Protein AF-A0A232F3X9-F1 (afdb_monome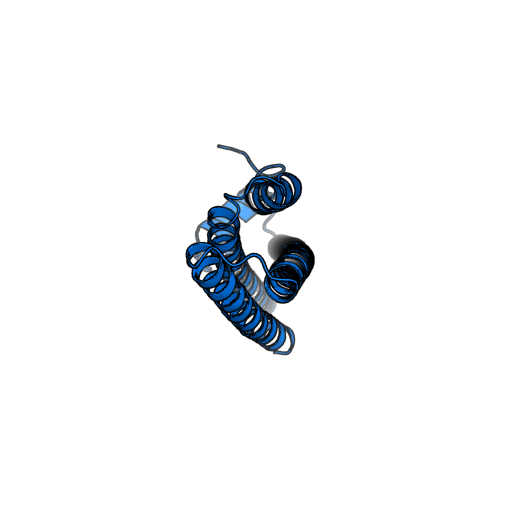r)

Nearest PD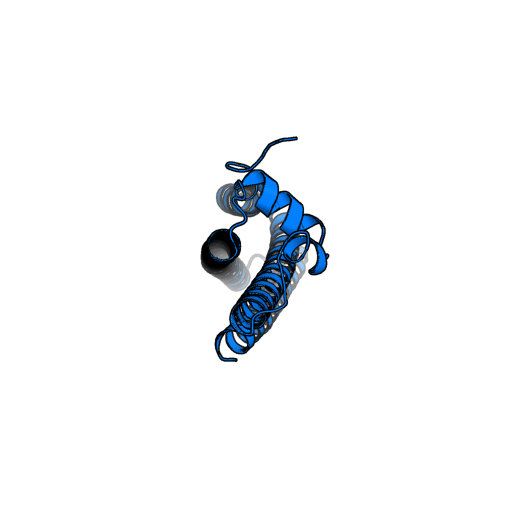B structures (foldseek):
  4jeu-assembly1_B  TM=9.184E-01  e=2.490E-12  Rattus norvegicus
  3g67-assembly1_B  TM=2.790E-01  e=3.830E+00  Thermotoga maritima
  5nnv-assembly1_A  TM=2.952E-01  e=5.510E+00  Bacillus subtilis subsp. subtilis str. 168
  3ja6-assembly1_I  TM=2.466E-01  e=5.804E+00  Escherichia coli
  6grj-assembly1_B  TM=2.644E-01  e=9.759E+00  Aeromonas hydrophila

Sequence (177 aa):
MELEDLMADIKRTANKVRAKLKLIEQNIEAEEQTGKSSADLRIRKTQHSTLSRKFVEVMTEYNRTQTDYRERCKGRIQRQLEITGRTTTNEELEEMLEQGNPAVFTQGIIMETQQAKQTLADIEARHADIIKLENSIRELHDMFMDMAMLVESQVNYHFILLIFILIFDIDDDSCTF

Secondary structure (DSSP, 8-state):
-HHHHHHHHHHHHHHHHHHHHHHHHHHHHHHHHTT---HHHHHHHHHHHHHHHHHHHHHHHHHHHHHHHHHHHHHHHHHHHHHTT----HHHHHHHHHT--THHHHTT--TTSHHHHHHHHHHHHHHHHHHHHHHHHHHHHHHHHHHHTT--SSS-HHHHHHHHHHHHTTSSS----

pLDDT: mean 78.58, std 14.84, range [31.72, 94.5]

Radius of gyration: 21.97 Å; Cα contacts (8 Å, |Δi|>4): 79; chains: 1; bounding box: 56×23×61 Å

Mean predicted aligned error: 9.49 Å

InterPro domains:
  IPR000727 Target SNARE coiled-coil homology domain [PS50192] (120-154)
  IPR006011 Syntaxin, N-terminal domain [PF00804] (3-109)
  IPR006011 Syntaxin, N-terminal domain [SM00503] (1-74)
  IPR006011 Syntaxin, N-terminal domain [cd00179] (2-109)
  IPR010989 SNARE [SSF47661] (2-154)
  IPR045242 Syntaxin [PTHR19957] (2-155)

Organism: NCBI:txid543379

Structure (mmCIF, N/CA/C/O backbone):
data_AF-A0A232F3X9-F1
#
_entry.id   AF-A0A232F3X9-F1
#
loop_
_atom_site.group_PDB
_atom_site.id
_atom_site.type_symbol
_atom_site.label_atom_id
_atom_site.label_alt_id
_atom_site.label_comp_id
_atom_site.label_asym_id
_atom_site.label_entity_id
_atom_site.label_seq_id
_atom_site.pdbx_PDB_ins_code
_atom_site.Cartn_x
_atom_site.Cartn_y
_atom_site.Cartn_z
_atom_site.occupancy
_atom_site.B_iso_or_equiv
_atom_site.auth_seq_id
_atom_site.auth_comp_id
_atom_site.auth_asym_id
_atom_site.auth_atom_id
_atom_site.pdbx_PDB_model_num
ATOM 1 N N . MET A 1 1 ? -16.117 -2.254 0.398 1.00 52.00 1 MET A N 1
ATOM 2 C CA . MET A 1 1 ? -16.016 -2.952 -0.898 1.00 52.00 1 MET A CA 1
ATOM 3 C C . MET A 1 1 ? -15.227 -2.097 -1.884 1.00 52.00 1 MET A C 1
ATOM 5 O O . MET A 1 1 ? -14.116 -2.484 -2.184 1.00 52.00 1 MET A O 1
ATOM 9 N N . GLU A 1 2 ? -15.656 -0.871 -2.214 1.00 72.56 2 GLU A N 1
ATOM 10 C CA . GLU A 1 2 ? -14.921 0.004 -3.160 1.00 72.56 2 GLU A CA 1
ATOM 11 C C . GLU A 1 2 ? -13.458 0.334 -2.780 1.00 72.56 2 GLU A C 1
ATOM 13 O O . GLU A 1 2 ? -12.604 0.405 -3.658 1.00 72.56 2 GLU A O 1
ATOM 18 N N . LEU A 1 3 ? -13.137 0.509 -1.488 1.00 73.75 3 LEU A N 1
ATOM 19 C CA . LEU A 1 3 ? -11.769 0.847 -1.057 1.00 73.75 3 LEU A CA 1
ATOM 20 C C . LEU A 1 3 ? -10.781 -0.320 -1.220 1.00 73.75 3 LEU A C 1
ATOM 22 O O . LEU A 1 3 ? -9.652 -0.109 -1.651 1.00 73.75 3 LEU A O 1
ATOM 26 N N . GLU A 1 4 ? -11.201 -1.543 -0.890 1.00 72.81 4 GLU A N 1
ATOM 27 C CA . GLU A 1 4 ? -10.343 -2.732 -0.999 1.00 72.81 4 GLU A CA 1
ATOM 28 C C . GLU A 1 4 ? -10.040 -3.062 -2.460 1.00 72.81 4 GLU A C 1
ATOM 30 O O . GLU A 1 4 ? -8.894 -3.358 -2.804 1.00 72.81 4 GLU A O 1
ATOM 35 N N . ASP A 1 5 ? -11.048 -2.931 -3.324 1.00 83.62 5 ASP A N 1
ATOM 36 C CA . ASP A 1 5 ? -10.896 -3.117 -4.764 1.00 83.62 5 ASP A CA 1
ATOM 37 C C . ASP A 1 5 ? -9.920 -2.080 -5.343 1.00 83.62 5 ASP A C 1
ATOM 39 O O . ASP A 1 5 ? -9.001 -2.433 -6.085 1.00 83.62 5 ASP A O 1
ATOM 43 N N . LEU A 1 6 ? -10.037 -0.815 -4.920 1.00 85.00 6 LEU A N 1
ATOM 44 C CA . LEU A 1 6 ? -9.127 0.247 -5.346 1.00 85.00 6 LEU A CA 1
ATOM 45 C C . LEU A 1 6 ? -7.684 0.003 -4.874 1.00 85.00 6 LEU A C 1
ATOM 47 O O . LEU A 1 6 ? -6.749 0.167 -5.657 1.00 85.00 6 LEU A O 1
ATOM 51 N N . MET A 1 7 ? -7.481 -0.429 -3.624 1.00 84.88 7 MET A N 1
ATOM 52 C CA . MET A 1 7 ? -6.150 -0.792 -3.112 1.00 84.88 7 MET A CA 1
ATOM 53 C C . MET A 1 7 ? -5.536 -1.944 -3.918 1.00 84.88 7 MET A C 1
ATOM 55 O O . MET A 1 7 ? -4.363 -1.888 -4.300 1.00 84.88 7 MET A O 1
ATOM 59 N N . ALA A 1 8 ? -6.331 -2.971 -4.230 1.00 86.44 8 ALA A N 1
ATOM 60 C CA . ALA A 1 8 ? -5.888 -4.105 -5.032 1.00 86.44 8 ALA A CA 1
ATOM 61 C C . ALA A 1 8 ? -5.521 -3.693 -6.470 1.00 86.44 8 ALA A C 1
ATOM 63 O O . ALA A 1 8 ? -4.526 -4.178 -7.024 1.00 86.44 8 ALA A O 1
ATOM 64 N N . ASP A 1 9 ? -6.283 -2.783 -7.074 1.00 90.81 9 ASP A N 1
ATOM 65 C CA . ASP A 1 9 ? -6.025 -2.279 -8.422 1.00 90.81 9 ASP A CA 1
ATOM 66 C C . ASP A 1 9 ? -4.797 -1.367 -8.490 1.00 90.81 9 ASP A C 1
ATOM 68 O O . ASP A 1 9 ? -3.986 -1.507 -9.419 1.00 90.81 9 ASP A O 1
ATOM 72 N N . ILE A 1 10 ? -4.596 -0.503 -7.488 1.00 90.62 10 ILE A N 1
ATOM 73 C CA . ILE A 1 10 ? -3.374 0.300 -7.343 1.00 90.62 10 ILE A CA 1
ATOM 74 C C . ILE A 1 10 ? -2.168 -0.631 -7.229 1.00 90.62 10 ILE A C 1
ATOM 76 O O . ILE A 1 10 ? -1.237 -0.521 -8.027 1.00 90.62 10 ILE A O 1
ATOM 80 N N . LYS A 1 11 ? -2.216 -1.628 -6.335 1.00 88.62 11 LYS A N 1
ATOM 81 C CA . LYS A 1 11 ? -1.152 -2.632 -6.175 1.00 88.62 11 LYS A CA 1
ATOM 82 C C . LYS A 1 11 ? -0.850 -3.369 -7.478 1.00 88.62 11 LYS A C 1
ATOM 84 O O . LYS A 1 11 ? 0.312 -3.535 -7.861 1.00 88.62 11 LYS A O 1
ATOM 89 N N . ARG A 1 12 ? -1.881 -3.833 -8.186 1.00 92.06 12 ARG A N 1
ATOM 90 C CA . ARG A 1 12 ? -1.722 -4.554 -9.458 1.00 92.06 12 ARG A CA 1
ATOM 91 C C . ARG A 1 12 ? -1.066 -3.669 -10.515 1.00 92.06 12 ARG A C 1
ATOM 93 O O . ARG A 1 12 ? -0.196 -4.130 -11.255 1.00 92.06 12 ARG A O 1
ATOM 100 N N . THR A 1 13 ? -1.486 -2.413 -10.597 1.00 94.19 13 THR A N 1
ATOM 101 C CA . THR A 1 13 ? -0.972 -1.453 -11.577 1.00 94.19 13 THR A CA 1
ATOM 102 C C . THR A 1 13 ? 0.459 -1.044 -11.248 1.00 94.19 13 THR A C 1
ATOM 104 O O . THR A 1 13 ? 1.309 -1.092 -12.136 1.00 94.19 13 THR A O 1
ATOM 107 N N . ALA A 1 14 ? 0.762 -0.764 -9.980 1.00 91.69 14 ALA A N 1
ATOM 108 C CA . ALA A 1 14 ? 2.105 -0.442 -9.510 1.00 91.69 14 ALA A CA 1
ATOM 109 C C . ALA A 1 14 ? 3.102 -1.564 -9.829 1.00 91.69 14 ALA A C 1
ATOM 111 O O . ALA A 1 14 ? 4.153 -1.315 -10.413 1.00 91.69 14 ALA A O 1
ATOM 112 N N . ASN A 1 15 ? 2.727 -2.823 -9.580 1.00 91.38 15 ASN A N 1
ATOM 113 C CA . ASN A 1 15 ? 3.565 -3.973 -9.927 1.00 91.38 15 ASN A CA 1
ATOM 114 C C . ASN A 1 15 ? 3.823 -4.104 -11.436 1.00 91.38 15 ASN A C 1
ATOM 116 O O . ASN A 1 15 ? 4.939 -4.427 -11.846 1.00 91.38 15 ASN A O 1
ATOM 120 N N . LYS A 1 16 ? 2.821 -3.819 -12.278 1.00 94.50 16 LYS A N 1
ATOM 121 C CA . LYS A 1 16 ? 2.999 -3.795 -13.740 1.00 94.50 16 LYS A CA 1
ATOM 122 C C . LYS A 1 16 ? 3.944 -2.679 -14.178 1.00 94.50 16 LYS A C 1
ATOM 124 O O . 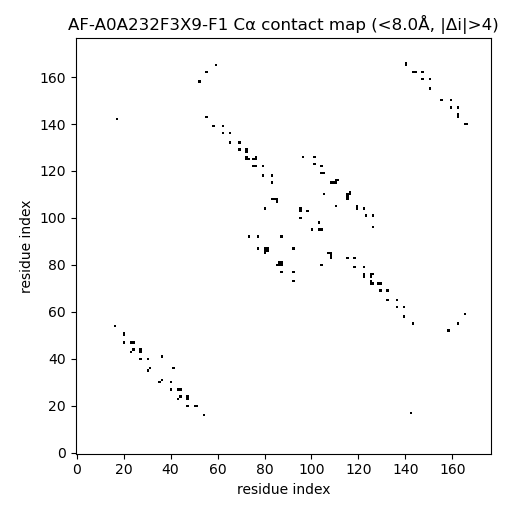LYS A 1 16 ? 4.760 -2.905 -15.069 1.00 94.50 16 LYS A O 1
ATOM 129 N N . VAL A 1 17 ? 3.828 -1.488 -13.586 1.00 93.38 17 VAL A N 1
ATOM 130 C CA . VAL A 1 17 ? 4.716 -0.355 -13.883 1.00 93.38 17 VAL A CA 1
ATOM 131 C C . VAL A 1 17 ? 6.145 -0.686 -13.458 1.00 93.38 17 VAL A C 1
ATOM 133 O O . VAL A 1 17 ? 7.040 -0.597 -14.295 1.00 93.38 17 VAL A O 1
ATOM 136 N N . ARG A 1 18 ? 6.346 -1.190 -12.232 1.00 90.12 18 ARG A N 1
ATOM 137 C CA . ARG A 1 18 ? 7.647 -1.668 -11.736 1.00 90.12 18 ARG A CA 1
ATOM 138 C C . ARG A 1 18 ? 8.289 -2.679 -12.685 1.00 90.12 18 ARG A C 1
ATOM 140 O O . ARG A 1 18 ? 9.437 -2.505 -13.076 1.00 90.12 18 ARG A O 1
ATOM 147 N N . ALA A 1 19 ? 7.550 -3.711 -13.098 1.00 92.25 19 ALA A N 1
ATOM 148 C CA . ALA A 1 19 ? 8.071 -4.735 -14.005 1.00 92.25 19 ALA A CA 1
ATOM 149 C C . ALA A 1 19 ? 8.502 -4.153 -15.364 1.00 92.25 19 ALA A C 1
ATOM 151 O O . ALA A 1 19 ? 9.531 -4.544 -15.910 1.00 92.25 19 ALA A O 1
ATOM 152 N N . LYS A 1 20 ? 7.738 -3.195 -15.905 1.00 93.81 20 LYS A N 1
ATOM 153 C CA . LYS A 1 20 ? 8.087 -2.517 -17.162 1.00 93.81 20 LYS A CA 1
ATOM 154 C C . LYS A 1 20 ? 9.306 -1.607 -17.021 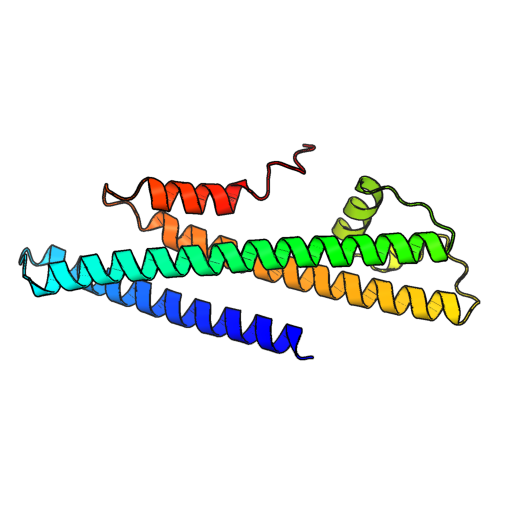1.00 93.81 20 LYS A C 1
ATOM 156 O O . LYS A 1 20 ? 10.114 -1.578 -17.941 1.00 93.81 20 LYS A O 1
ATOM 161 N N . LEU A 1 21 ? 9.441 -0.887 -15.905 1.00 91.06 21 LEU A N 1
ATOM 162 C CA . LEU A 1 21 ? 10.616 -0.054 -15.632 1.00 91.06 21 LEU A CA 1
ATOM 163 C C . LEU A 1 21 ? 11.884 -0.913 -15.558 1.00 91.06 21 LEU A C 1
ATOM 165 O O . LEU A 1 21 ? 12.811 -0.652 -16.319 1.00 91.06 21 LEU A O 1
ATOM 169 N N . LYS A 1 22 ? 11.857 -2.012 -14.787 1.00 89.38 22 LYS A N 1
ATOM 170 C CA . LYS A 1 22 ? 12.970 -2.978 -14.718 1.00 89.38 22 LYS A CA 1
ATOM 171 C C . LYS A 1 22 ? 13.339 -3.556 -16.090 1.00 89.38 22 LYS A C 1
ATOM 173 O O . LYS A 1 22 ? 14.510 -3.716 -16.403 1.00 89.38 22 LYS A O 1
ATOM 178 N N . LEU A 1 23 ? 12.354 -3.849 -16.943 1.00 92.00 23 LEU A N 1
ATOM 179 C CA . LEU A 1 23 ? 12.631 -4.340 -18.297 1.00 92.00 23 LEU A CA 1
ATOM 180 C C . LEU A 1 23 ? 13.330 -3.283 -19.169 1.00 92.00 23 LEU A C 1
ATOM 182 O O . LEU A 1 23 ? 14.237 -3.609 -19.930 1.00 92.00 23 LEU A O 1
ATOM 186 N N . ILE A 1 24 ? 12.898 -2.019 -19.097 1.00 89.88 24 ILE A N 1
ATOM 187 C CA . ILE A 1 24 ? 13.534 -0.923 -19.845 1.00 89.88 24 ILE A CA 1
ATOM 188 C C . ILE A 1 24 ? 14.980 -0.742 -19.378 1.00 89.88 24 ILE A C 1
ATOM 190 O O . ILE A 1 24 ? 15.867 -0.579 -20.210 1.00 89.88 24 ILE A O 1
ATOM 194 N N . GLU A 1 25 ? 15.208 -0.807 -18.073 1.00 87.62 25 GLU A N 1
ATOM 195 C CA . GLU A 1 25 ? 16.528 -0.731 -17.457 1.00 87.62 25 GLU A CA 1
ATOM 196 C C . GLU A 1 25 ? 17.463 -1.852 -17.923 1.00 87.62 25 GLU A C 1
ATOM 198 O O . GLU A 1 25 ? 18.524 -1.558 -18.466 1.00 87.62 25 GLU A O 1
ATOM 203 N N . GLN A 1 26 ? 17.031 -3.114 -17.855 1.00 89.44 26 GLN A N 1
ATOM 204 C CA . GLN A 1 26 ? 17.815 -4.255 -18.351 1.00 89.44 26 GLN A CA 1
ATOM 205 C C . GLN A 1 26 ? 18.203 -4.102 -19.828 1.00 89.44 26 GLN A C 1
ATOM 207 O O . GLN A 1 26 ? 19.315 -4.444 -20.230 1.00 89.44 26 GLN A O 1
ATOM 212 N N . ASN A 1 27 ? 17.298 -3.563 -20.651 1.00 89.19 27 ASN A N 1
ATOM 213 C CA . ASN A 1 27 ? 17.589 -3.293 -22.058 1.00 89.19 27 ASN A CA 1
ATOM 214 C C . ASN A 1 27 ? 18.616 -2.161 -22.234 1.00 89.19 27 ASN A C 1
ATOM 216 O O . ASN A 1 27 ? 19.460 -2.246 -23.124 1.00 89.19 27 ASN A O 1
ATOM 220 N N . ILE A 1 28 ? 18.557 -1.113 -21.404 1.00 88.06 28 ILE A N 1
ATOM 221 C CA . ILE A 1 28 ? 19.550 -0.027 -21.395 1.00 88.06 28 ILE A CA 1
ATOM 222 C C . ILE A 1 28 ? 20.929 -0.587 -21.028 1.00 88.06 28 ILE A C 1
ATOM 224 O O . ILE A 1 28 ? 21.887 -0.343 -21.758 1.00 88.06 28 ILE A O 1
ATOM 228 N N . GLU A 1 29 ? 21.027 -1.366 -19.949 1.00 87.38 29 GLU A N 1
ATOM 229 C CA . GLU A 1 29 ? 22.286 -1.965 -19.486 1.00 87.38 29 GLU A CA 1
ATOM 230 C C . GLU A 1 29 ? 22.899 -2.898 -20.538 1.00 87.38 29 GLU A C 1
ATOM 232 O O . GLU A 1 29 ? 24.095 -2.818 -20.832 1.00 87.38 29 GLU A O 1
ATOM 237 N N . ALA A 1 30 ? 22.077 -3.753 -21.155 1.00 87.25 30 ALA A N 1
ATOM 238 C CA . ALA A 1 30 ? 22.522 -4.665 -22.203 1.00 87.25 30 ALA A CA 1
ATOM 239 C C . ALA A 1 30 ? 23.089 -3.911 -23.417 1.00 87.25 30 ALA A C 1
ATOM 241 O O . ALA A 1 30 ? 24.110 -4.309 -23.977 1.00 87.25 30 ALA A O 1
ATOM 242 N N . GLU A 1 31 ? 22.461 -2.805 -23.822 1.00 85.19 31 GLU A N 1
ATOM 243 C CA . GLU A 1 31 ? 22.950 -1.980 -24.928 1.00 85.19 31 GLU A CA 1
ATOM 244 C C . GLU A 1 31 ? 24.216 -1.196 -24.577 1.00 85.19 31 GLU A C 1
ATOM 246 O O . GLU A 1 31 ? 25.104 -1.071 -25.425 1.00 85.19 31 GLU A O 1
ATOM 251 N N . GLU A 1 32 ? 24.347 -0.708 -23.342 1.00 84.88 32 GLU A N 1
ATOM 252 C CA . GLU A 1 32 ? 25.555 -0.022 -22.873 1.00 84.88 32 GLU A CA 1
ATOM 253 C C . GLU A 1 32 ? 26.785 -0.930 -22.917 1.00 84.88 32 GLU A C 1
ATOM 255 O O . GLU A 1 32 ? 27.854 -0.496 -23.356 1.00 84.88 32 GLU A O 1
ATOM 260 N N . GLN A 1 33 ? 26.622 -2.213 -22.583 1.00 81.88 33 GLN A N 1
ATOM 261 C CA . GLN A 1 33 ? 27.687 -3.215 -22.687 1.00 81.88 33 GLN A CA 1
ATOM 262 C C . GLN A 1 33 ? 28.174 -3.429 -24.129 1.00 81.88 33 GLN A C 1
ATOM 264 O O . GLN A 1 33 ? 29.321 -3.817 -24.345 1.00 81.88 33 GLN A O 1
ATOM 269 N N . THR A 1 34 ? 27.347 -3.130 -25.138 1.00 81.50 34 THR A N 1
ATOM 270 C CA . THR A 1 34 ? 27.759 -3.208 -26.552 1.00 81.50 34 THR A CA 1
ATOM 271 C C . THR A 1 34 ? 28.599 -2.011 -27.016 1.00 81.50 34 THR A C 1
ATOM 273 O O . THR A 1 34 ? 29.075 -2.002 -28.154 1.00 81.50 34 THR A O 1
ATOM 276 N N . GLY A 1 35 ? 28.780 -0.987 -26.171 1.00 69.25 35 GLY A N 1
ATOM 277 C CA . GLY A 1 35 ? 29.611 0.192 -26.443 1.00 69.25 35 GLY A CA 1
ATOM 278 C C . GLY A 1 35 ? 29.045 1.165 -27.486 1.00 69.25 35 GLY A C 1
ATOM 279 O O . GLY A 1 35 ? 29.706 2.139 -27.853 1.00 69.25 35 GLY A O 1
ATOM 280 N N . LYS A 1 36 ? 27.822 0.940 -27.985 1.00 67.75 36 LYS A N 1
ATOM 281 C CA . LYS A 1 36 ? 27.177 1.791 -28.993 1.00 67.75 36 LYS A CA 1
ATOM 282 C C . LYS A 1 36 ? 26.317 2.867 -28.333 1.00 67.75 36 LYS A C 1
ATOM 284 O O . LYS A 1 36 ? 25.137 2.665 -28.069 1.00 67.75 36 LYS A O 1
ATOM 289 N N . SER A 1 37 ? 26.884 4.058 -28.143 1.00 74.56 37 SER A N 1
ATOM 290 C CA . SER A 1 37 ? 26.100 5.234 -27.742 1.00 74.56 37 SER A CA 1
ATOM 291 C C . SER A 1 37 ? 25.262 5.747 -28.917 1.00 74.56 37 SER A C 1
ATOM 293 O O . SER A 1 37 ? 25.767 6.411 -29.824 1.00 74.56 37 SER A O 1
ATOM 295 N N . SER A 1 38 ? 23.969 5.421 -28.920 1.00 85.56 38 SER A N 1
ATOM 296 C CA . SER A 1 38 ? 23.012 5.844 -29.946 1.00 85.56 38 SER A CA 1
ATOM 297 C C . SER A 1 38 ? 22.066 6.933 -29.423 1.00 85.56 38 SER A C 1
ATOM 299 O O . SER A 1 38 ? 21.896 7.126 -28.217 1.00 85.56 38 SER A O 1
ATOM 301 N N . ALA A 1 39 ? 21.438 7.680 -30.337 1.00 88.25 39 ALA A N 1
ATOM 302 C CA . ALA A 1 39 ? 20.365 8.606 -29.962 1.00 88.25 39 ALA A CA 1
ATOM 303 C C . ALA A 1 39 ? 19.193 7.870 -29.289 1.00 88.25 39 ALA A C 1
ATOM 305 O O . ALA A 1 39 ? 18.609 8.385 -28.342 1.00 88.25 39 ALA A O 1
ATOM 306 N N . ASP A 1 40 ? 18.917 6.650 -29.743 1.00 87.62 40 ASP A N 1
ATOM 307 C CA . ASP A 1 40 ? 17.874 5.767 -29.228 1.00 87.62 40 ASP A CA 1
ATOM 308 C C . ASP A 1 40 ? 18.139 5.346 -27.767 1.00 87.62 40 ASP A C 1
ATOM 310 O O . ASP A 1 40 ? 17.266 5.485 -26.911 1.00 87.62 40 ASP A O 1
ATOM 314 N N . LEU A 1 41 ? 19.388 4.986 -27.438 1.00 87.94 41 LEU A N 1
ATOM 315 C CA . LEU A 1 41 ? 19.817 4.695 -26.065 1.00 87.94 41 LEU A CA 1
ATOM 316 C C . LEU A 1 41 ? 19.629 5.910 -25.144 1.00 87.94 41 LEU A C 1
ATOM 318 O O . LEU A 1 41 ? 19.102 5.784 -24.039 1.00 87.94 41 LEU A O 1
ATOM 322 N N . ARG A 1 42 ? 20.002 7.115 -25.601 1.00 87.75 42 ARG A N 1
ATOM 323 C CA . ARG A 1 42 ? 19.793 8.347 -24.816 1.00 87.75 42 ARG A CA 1
ATOM 324 C C . ARG A 1 42 ? 18.310 8.616 -24.562 1.00 87.75 42 ARG A C 1
ATOM 326 O O . ARG A 1 42 ? 17.950 8.953 -23.437 1.00 87.75 42 ARG A O 1
ATOM 333 N N . ILE A 1 43 ? 17.459 8.435 -25.576 1.00 88.81 43 ILE A N 1
ATOM 334 C CA . ILE A 1 43 ? 16.005 8.592 -25.441 1.00 88.81 43 ILE A CA 1
ATOM 335 C C . ILE A 1 43 ? 15.461 7.603 -24.405 1.00 88.81 43 ILE A C 1
ATOM 337 O O . ILE A 1 43 ? 14.746 8.027 -23.496 1.00 88.81 43 ILE A O 1
ATOM 341 N N . ARG A 1 44 ? 15.845 6.319 -24.480 1.00 87.94 44 ARG A N 1
ATOM 342 C CA . ARG A 1 44 ? 15.453 5.303 -23.489 1.00 87.94 44 ARG A CA 1
ATOM 343 C C . ARG A 1 44 ? 15.869 5.685 -22.071 1.00 87.94 44 ARG A C 1
ATOM 345 O O . ARG A 1 44 ? 15.025 5.652 -21.179 1.00 87.94 44 ARG A O 1
ATOM 352 N N . LYS A 1 45 ? 17.117 6.122 -21.859 1.00 86.62 45 LYS A N 1
ATOM 353 C CA . LYS A 1 45 ? 17.608 6.569 -20.540 1.00 86.62 45 LYS A CA 1
ATOM 354 C C . LYS A 1 45 ? 16.799 7.741 -19.981 1.00 86.62 45 LYS A C 1
ATOM 356 O O . LYS A 1 45 ? 16.392 7.713 -18.820 1.00 86.62 45 LYS A O 1
ATOM 361 N N . THR A 1 46 ? 16.521 8.756 -20.800 1.00 86.94 46 THR A N 1
ATOM 362 C CA . THR A 1 46 ? 15.722 9.919 -20.380 1.00 86.94 46 THR A CA 1
ATOM 363 C C . THR A 1 46 ? 14.274 9.538 -20.066 1.00 86.94 46 THR A C 1
ATOM 365 O O . THR A 1 46 ? 13.722 10.000 -19.063 1.00 86.94 46 THR A O 1
ATOM 368 N N . GLN A 1 47 ? 13.654 8.683 -20.885 1.00 88.38 47 GLN A N 1
ATOM 369 C CA . GLN A 1 47 ? 12.294 8.200 -20.642 1.00 88.38 47 GLN A CA 1
ATOM 370 C C . GLN A 1 47 ? 12.218 7.356 -19.373 1.00 88.38 47 GLN A C 1
ATOM 372 O O . GLN A 1 47 ? 11.352 7.617 -18.540 1.00 88.38 47 GLN A O 1
ATOM 377 N N . HIS A 1 48 ? 13.147 6.413 -19.192 1.00 88.56 48 HIS A N 1
ATOM 378 C CA . HIS A 1 48 ? 13.252 5.604 -17.981 1.00 88.56 48 HIS A CA 1
ATOM 379 C C . HIS A 1 48 ? 13.348 6.494 -16.740 1.00 88.56 48 HIS A C 1
ATOM 381 O O . HIS A 1 48 ? 12.494 6.412 -15.864 1.00 88.56 48 HIS A O 1
ATOM 387 N N . SER A 1 49 ? 14.299 7.435 -16.712 1.00 84.12 49 SER A N 1
ATOM 388 C CA . SER A 1 49 ? 14.475 8.347 -15.574 1.00 84.12 49 SER A CA 1
ATOM 389 C C . SER A 1 49 ? 13.217 9.172 -15.271 1.00 84.12 49 SER A C 1
ATOM 391 O O . SER A 1 49 ? 12.850 9.346 -14.108 1.00 84.12 49 SER A O 1
ATOM 393 N N . THR A 1 50 ? 12.529 9.659 -16.306 1.00 84.62 50 THR A N 1
ATOM 394 C CA . THR A 1 50 ? 11.306 10.457 -16.143 1.00 84.62 50 THR A CA 1
ATOM 395 C C . THR A 1 50 ? 10.149 9.620 -15.601 1.00 84.62 50 THR A C 1
ATOM 397 O O . THR A 1 50 ? 9.451 10.053 -14.684 1.00 84.62 50 THR A O 1
ATOM 400 N N . LEU A 1 51 ? 9.939 8.423 -16.156 1.00 89.75 51 LEU A N 1
ATOM 401 C CA . LEU A 1 51 ? 8.872 7.517 -15.735 1.00 89.75 51 LEU A CA 1
ATOM 402 C C . LEU A 1 51 ? 9.110 7.004 -14.314 1.00 89.75 51 LEU A C 1
ATOM 404 O O . LEU A 1 51 ? 8.172 7.004 -13.523 1.00 89.75 51 LEU A O 1
ATOM 408 N N . SER A 1 52 ? 10.349 6.650 -13.967 1.00 85.56 52 SER A N 1
ATOM 409 C CA . SER A 1 52 ? 10.716 6.225 -12.614 1.00 85.56 52 SER A CA 1
ATOM 410 C C . SER A 1 52 ? 10.475 7.335 -11.593 1.00 85.56 52 SER A C 1
ATOM 412 O O . SER A 1 52 ? 9.888 7.072 -10.548 1.00 85.56 52 SER A O 1
ATOM 414 N N . ARG A 1 53 ? 10.829 8.592 -11.905 1.00 82.94 53 ARG A N 1
ATOM 415 C CA . ARG A 1 53 ? 10.550 9.737 -11.018 1.00 82.94 53 ARG A CA 1
ATOM 416 C C . ARG A 1 53 ? 9.055 9.922 -10.768 1.00 82.94 53 ARG A C 1
ATOM 418 O O . ARG A 1 53 ? 8.650 10.019 -9.618 1.00 82.94 53 ARG A O 1
ATOM 425 N N . LYS A 1 54 ? 8.246 9.929 -11.832 1.00 86.69 54 LYS A N 1
ATOM 426 C CA . LYS A 1 54 ? 6.784 10.051 -11.713 1.00 86.69 54 LYS A CA 1
ATOM 427 C C . LYS A 1 54 ? 6.165 8.881 -10.960 1.00 86.69 54 LYS A C 1
ATOM 429 O O . LYS A 1 54 ? 5.205 9.065 -10.225 1.00 86.69 54 LYS A O 1
ATOM 434 N N . PHE A 1 55 ? 6.694 7.676 -11.165 1.00 87.44 55 PHE A N 1
ATOM 435 C CA . PHE A 1 55 ? 6.238 6.502 -10.438 1.00 87.44 55 PHE A CA 1
ATOM 436 C C . PHE A 1 55 ? 6.496 6.660 -8.941 1.00 87.44 55 PHE A C 1
ATOM 438 O O . PHE A 1 55 ? 5.571 6.478 -8.161 1.00 87.44 55 PHE A O 1
ATOM 445 N N . VAL A 1 56 ? 7.706 7.074 -8.549 1.00 83.19 56 VAL A N 1
ATOM 446 C CA . VAL A 1 56 ? 8.012 7.343 -7.139 1.00 83.19 56 VAL A CA 1
ATOM 447 C C . VAL A 1 56 ? 7.092 8.415 -6.572 1.00 83.19 56 VAL A C 1
ATOM 449 O O . VAL A 1 56 ? 6.444 8.145 -5.575 1.00 83.19 56 VAL A O 1
ATOM 452 N N . GLU A 1 57 ? 6.948 9.557 -7.245 1.00 83.44 57 GLU A N 1
ATOM 453 C CA . GLU A 1 57 ? 6.074 10.661 -6.818 1.00 83.44 57 GLU A CA 1
ATOM 454 C C . GLU A 1 57 ? 4.635 10.203 -6.516 1.00 83.44 57 GLU A C 1
ATOM 456 O O . GLU A 1 57 ? 4.114 10.460 -5.432 1.00 83.44 57 GLU A O 1
ATOM 461 N N . VAL A 1 58 ? 4.014 9.454 -7.433 1.00 89.25 58 VAL A N 1
ATOM 462 C CA . VAL A 1 58 ? 2.645 8.939 -7.249 1.00 89.25 58 VAL A CA 1
ATOM 463 C C . VAL A 1 58 ? 2.574 7.919 -6.111 1.00 89.25 58 VAL A C 1
ATOM 465 O O . VAL A 1 58 ? 1.613 7.907 -5.343 1.00 89.25 58 VAL A O 1
ATOM 468 N N . MET A 1 59 ? 3.578 7.050 -5.981 1.00 87.25 59 MET A N 1
ATOM 469 C CA . MET A 1 59 ? 3.594 6.051 -4.914 1.00 87.25 59 MET A CA 1
ATOM 470 C C . MET A 1 59 ? 3.892 6.680 -3.539 1.00 87.25 59 MET A C 1
ATOM 472 O O . MET A 1 59 ? 3.388 6.178 -2.535 1.00 87.25 59 MET A O 1
ATOM 476 N N . THR A 1 60 ? 4.628 7.798 -3.482 1.00 82.50 60 THR A N 1
ATOM 477 C CA . THR A 1 60 ? 4.797 8.628 -2.276 1.00 82.50 60 THR A CA 1
ATOM 478 C C . THR A 1 60 ? 3.462 9.224 -1.841 1.00 82.50 60 THR A C 1
ATOM 480 O O . THR A 1 60 ? 3.075 9.105 -0.681 1.00 82.50 60 THR A O 1
ATOM 483 N N . GLU A 1 61 ? 2.725 9.832 -2.771 1.00 86.88 61 GLU A N 1
ATOM 484 C CA . GLU A 1 61 ? 1.399 10.391 -2.491 1.00 86.88 61 GLU A CA 1
ATOM 485 C C . GLU A 1 61 ? 0.417 9.306 -2.020 1.00 86.88 61 GLU A C 1
ATOM 487 O O . GLU A 1 61 ? -0.365 9.513 -1.084 1.00 86.88 61 GLU A O 1
ATOM 492 N N . TYR A 1 62 ? 0.499 8.116 -2.620 1.00 88.75 62 TYR A N 1
ATOM 493 C CA . TYR A 1 62 ? -0.284 6.965 -2.190 1.00 88.75 62 TYR A CA 1
ATOM 494 C C . TYR A 1 62 ? 0.059 6.536 -0.758 1.00 88.75 62 TYR A C 1
ATOM 496 O O . TYR A 1 62 ? -0.858 6.358 0.043 1.00 88.75 62 TYR A O 1
ATOM 504 N N . ASN A 1 63 ? 1.345 6.431 -0.407 1.00 85.12 63 ASN A N 1
ATOM 505 C CA . ASN A 1 63 ? 1.777 6.104 0.954 1.00 85.12 63 ASN A CA 1
ATOM 506 C C . ASN A 1 63 ? 1.263 7.133 1.976 1.00 85.12 63 ASN A C 1
ATOM 508 O O . ASN A 1 63 ? 0.627 6.745 2.953 1.00 85.12 63 ASN A O 1
ATOM 512 N N . ARG A 1 64 ? 1.400 8.435 1.692 1.00 86.38 64 ARG A N 1
ATOM 513 C CA . ARG A 1 64 ? 0.845 9.501 2.543 1.00 86.38 64 ARG A CA 1
ATOM 514 C C . ARG A 1 64 ? -0.660 9.333 2.766 1.00 86.38 64 ARG A C 1
ATOM 516 O O . ARG A 1 64 ? -1.144 9.425 3.889 1.00 86.38 64 ARG A O 1
ATOM 523 N N . THR A 1 65 ? -1.397 9.020 1.702 1.00 88.44 65 THR A N 1
ATOM 524 C CA . THR A 1 65 ? -2.844 8.772 1.781 1.00 88.44 65 THR A CA 1
ATOM 525 C C . THR A 1 65 ? -3.176 7.552 2.652 1.00 88.44 65 THR A C 1
ATOM 527 O O . THR A 1 65 ? -4.192 7.553 3.353 1.00 88.44 65 THR A O 1
ATOM 530 N N . GLN A 1 66 ? -2.339 6.508 2.623 1.00 85.81 66 GLN A N 1
ATOM 531 C CA . GLN A 1 66 ? -2.491 5.331 3.481 1.00 85.81 66 GLN A CA 1
ATOM 532 C C . GLN A 1 66 ? -2.242 5.665 4.953 1.00 85.81 66 GLN A C 1
ATOM 534 O O . GLN A 1 66 ? -3.064 5.283 5.787 1.00 85.81 66 GLN A O 1
ATOM 539 N N . THR A 1 67 ? -1.188 6.423 5.264 1.00 87.19 67 THR A N 1
ATOM 540 C CA . THR A 1 67 ? -0.883 6.890 6.627 1.00 87.19 67 THR A CA 1
ATOM 541 C C . THR A 1 67 ? -2.022 7.747 7.185 1.00 87.19 67 THR A C 1
ATOM 543 O O . THR A 1 67 ? -2.559 7.446 8.251 1.00 87.19 67 THR A O 1
ATOM 546 N N . ASP A 1 68 ? -2.525 8.712 6.409 1.00 88.38 68 ASP A N 1
ATOM 547 C CA . ASP A 1 68 ? -3.684 9.533 6.792 1.00 88.38 68 ASP A CA 1
ATOM 548 C C . ASP A 1 68 ? -4.952 8.687 7.032 1.00 88.38 68 ASP A C 1
ATOM 550 O O . ASP A 1 68 ? -5.842 9.034 7.818 1.00 88.38 68 ASP A O 1
ATOM 554 N N . TYR A 1 69 ? -5.109 7.575 6.311 1.00 88.31 69 TYR A N 1
ATOM 555 C CA . TYR A 1 69 ? -6.230 6.660 6.514 1.00 88.31 69 TYR A CA 1
ATOM 556 C C . TYR A 1 69 ? -6.048 5.765 7.750 1.00 88.31 69 TYR A C 1
ATOM 558 O O . TYR A 1 69 ? -7.032 5.539 8.463 1.00 88.31 69 TYR A O 1
ATOM 566 N N . ARG A 1 70 ? -4.817 5.329 8.051 1.00 90.12 70 ARG A N 1
ATOM 567 C CA . ARG A 1 70 ? -4.465 4.610 9.286 1.00 90.12 70 ARG A CA 1
ATOM 568 C C . ARG A 1 70 ? -4.802 5.453 10.515 1.00 90.12 70 ARG A C 1
ATOM 570 O O . ARG A 1 70 ? -5.570 4.992 11.359 1.00 90.12 70 ARG A O 1
ATOM 577 N N . GLU A 1 71 ? -4.368 6.713 10.544 1.00 90.44 71 GLU A N 1
ATOM 578 C CA . GLU A 1 71 ? -4.640 7.635 11.657 1.00 90.44 71 GLU A CA 1
ATOM 579 C C . GLU A 1 71 ? -6.140 7.886 11.860 1.00 90.44 71 GLU A C 1
ATOM 581 O O . GLU A 1 71 ? -6.658 7.870 12.980 1.00 90.44 71 GLU A O 1
ATOM 586 N N . ARG A 1 72 ? -6.904 8.014 10.767 1.00 89.69 72 ARG A N 1
ATOM 587 C CA . ARG A 1 72 ? -8.370 8.107 10.856 1.00 89.69 72 ARG A CA 1
ATOM 588 C C . ARG A 1 72 ? -9.009 6.834 11.411 1.00 89.69 72 ARG A C 1
ATOM 590 O O . ARG A 1 72 ? -10.008 6.929 12.125 1.00 89.69 72 ARG A O 1
ATOM 597 N N . CYS A 1 73 ? -8.484 5.651 11.090 1.00 91.12 73 CYS A N 1
ATOM 598 C CA . CYS A 1 73 ? -8.971 4.396 11.665 1.00 91.12 73 CYS A CA 1
ATOM 599 C C . CYS A 1 73 ? -8.641 4.306 13.159 1.00 91.12 73 CYS A C 1
ATOM 601 O O . CYS A 1 73 ? -9.545 4.004 13.941 1.00 91.12 73 CYS A O 1
ATOM 603 N N . LYS A 1 74 ? -7.416 4.667 13.557 1.00 91.25 74 LYS A N 1
ATOM 604 C CA . LYS A 1 74 ? -6.983 4.756 14.959 1.00 91.25 74 LYS A CA 1
ATOM 605 C C . LYS A 1 74 ? -7.897 5.676 15.773 1.00 91.25 74 LYS A C 1
ATOM 607 O O . LYS A 1 74 ? -8.515 5.230 16.738 1.00 91.25 74 LYS A O 1
ATOM 612 N N . GLY A 1 75 ? -8.122 6.911 15.318 1.00 91.50 75 GLY A N 1
ATOM 613 C CA . GLY A 1 75 ? -9.014 7.856 16.004 1.00 91.50 75 GLY A CA 1
ATOM 614 C C . GLY A 1 75 ? -10.476 7.387 16.092 1.00 91.50 75 GLY A C 1
ATOM 615 O O . GLY A 1 75 ? -11.191 7.710 17.044 1.00 91.50 75 GLY A O 1
ATOM 616 N N . ARG A 1 76 ? -10.948 6.578 15.130 1.00 91.06 76 ARG A N 1
ATOM 617 C CA . ARG A 1 76 ? -12.274 5.943 15.219 1.00 91.06 76 ARG A CA 1
ATOM 618 C C . ARG A 1 76 ? -12.322 4.862 16.294 1.00 91.06 76 ARG A C 1
ATOM 620 O O . ARG A 1 76 ? -13.325 4.803 16.999 1.00 91.06 76 ARG A O 1
ATOM 627 N N . ILE A 1 77 ? -11.282 4.038 16.418 1.00 90.69 77 ILE A N 1
ATOM 628 C CA . ILE A 1 77 ? -11.188 3.018 17.472 1.00 90.69 77 ILE A CA 1
ATOM 629 C C . ILE A 1 77 ? -11.151 3.693 18.845 1.00 90.69 77 ILE A C 1
ATOM 631 O O . ILE A 1 77 ? -11.937 3.325 19.713 1.00 90.69 77 ILE A O 1
ATOM 635 N N . GLN A 1 78 ? -10.337 4.740 19.010 1.00 91.19 78 GLN A N 1
ATOM 636 C CA . GLN A 1 78 ? -10.254 5.504 20.259 1.00 91.19 78 GLN A CA 1
ATOM 637 C C . GLN A 1 78 ? -11.623 6.026 20.705 1.00 91.19 78 GLN A C 1
ATOM 639 O O . GLN A 1 78 ? -12.072 5.748 21.814 1.00 91.19 78 GLN A O 1
ATOM 644 N N . ARG A 1 79 ? -12.348 6.699 19.803 1.00 90.75 79 ARG A N 1
ATOM 645 C CA . ARG A 1 79 ? -13.696 7.205 20.096 1.00 90.75 79 ARG A CA 1
ATOM 646 C C . ARG A 1 79 ? -14.676 6.084 20.461 1.00 90.75 79 ARG A C 1
ATOM 648 O O . ARG A 1 79 ? -15.555 6.291 21.291 1.00 90.75 79 ARG A O 1
ATOM 655 N N . GLN A 1 80 ? -14.565 4.912 19.837 1.00 87.88 80 GLN A N 1
ATOM 656 C CA . GLN A 1 80 ? -15.411 3.763 20.168 1.00 87.88 80 GLN A CA 1
ATOM 657 C C . GLN A 1 80 ? -15.107 3.201 21.565 1.00 87.88 80 GLN A C 1
ATOM 659 O O . GLN A 1 80 ? -16.039 2.882 22.302 1.00 87.88 80 GLN A O 1
ATOM 664 N N . LEU A 1 81 ? -13.834 3.156 21.969 1.00 86.81 81 LEU A N 1
ATOM 665 C CA . LEU A 1 81 ? -13.436 2.771 23.327 1.00 86.81 81 LEU A CA 1
ATOM 666 C C . LEU A 1 81 ? -13.972 3.762 24.374 1.00 86.81 81 LEU A C 1
ATOM 668 O O . LEU A 1 81 ? -14.575 3.341 25.365 1.00 86.81 81 LEU A O 1
ATOM 672 N N . GLU A 1 82 ? -13.885 5.067 24.106 1.00 87.38 82 GLU A N 1
ATOM 673 C CA . GLU A 1 82 ? -14.431 6.109 24.988 1.00 87.38 82 GLU A CA 1
ATOM 674 C C . GLU A 1 82 ? -15.950 5.974 25.189 1.00 87.38 82 GLU A C 1
ATOM 676 O O . GLU A 1 82 ? -16.438 6.095 26.313 1.00 87.38 82 GLU A O 1
ATOM 681 N N . ILE A 1 83 ? -16.707 5.659 24.128 1.00 84.25 83 ILE A N 1
ATOM 682 C CA . ILE A 1 83 ? -18.163 5.420 24.204 1.00 84.25 83 ILE A CA 1
ATOM 683 C C . ILE A 1 83 ? -18.486 4.234 25.123 1.00 84.25 83 ILE A C 1
ATOM 685 O O . ILE A 1 83 ? -19.501 4.249 25.820 1.00 84.25 83 ILE A O 1
ATOM 689 N N . THR A 1 84 ? -17.621 3.217 25.153 1.00 79.75 84 THR A N 1
ATOM 690 C CA . THR A 1 84 ? -17.764 2.060 26.053 1.00 79.75 84 THR A CA 1
ATOM 691 C C . THR A 1 84 ? -17.290 2.329 27.483 1.00 79.75 84 THR A C 1
ATOM 693 O O . THR A 1 84 ? -17.377 1.443 28.330 1.00 79.75 84 THR A O 1
ATOM 696 N N . GLY A 1 85 ? -16.831 3.551 27.772 1.00 79.69 85 GLY A N 1
ATOM 697 C CA . GLY A 1 85 ? -16.358 3.968 29.091 1.00 79.69 85 GLY A CA 1
ATOM 698 C C . GLY A 1 85 ? -14.892 3.633 29.366 1.00 79.69 85 GLY A C 1
ATOM 699 O O . GLY A 1 85 ? -14.458 3.743 30.512 1.00 79.69 85 GLY A O 1
ATOM 700 N N . ARG A 1 86 ? -14.124 3.234 28.343 1.00 82.25 86 ARG A N 1
ATOM 701 C CA . ARG A 1 86 ? -12.685 2.978 28.447 1.00 82.25 86 ARG A CA 1
ATOM 702 C C . ARG A 1 86 ? -11.918 4.159 27.863 1.00 82.25 86 ARG A C 1
ATOM 704 O O . ARG A 1 86 ? -11.844 4.324 26.650 1.00 82.25 86 ARG A O 1
ATOM 711 N N . THR A 1 87 ? -11.337 4.977 28.733 1.00 83.88 87 THR A N 1
ATOM 712 C CA . THR A 1 87 ? -10.354 5.984 28.320 1.00 83.88 87 THR A CA 1
ATOM 713 C C . THR A 1 87 ? -9.065 5.268 27.928 1.00 83.88 87 THR A C 1
ATOM 715 O O . THR A 1 87 ? -8.629 4.365 28.639 1.00 83.88 87 THR A O 1
ATOM 718 N N . THR A 1 88 ? -8.478 5.625 26.790 1.00 86.19 88 THR A N 1
ATOM 719 C CA . THR A 1 88 ? -7.247 5.003 26.280 1.00 86.19 88 THR A CA 1
ATOM 720 C C . THR A 1 88 ? -6.370 6.088 25.676 1.00 86.19 88 THR A C 1
ATOM 722 O O . THR A 1 88 ? -6.857 6.898 24.875 1.00 86.19 88 THR A O 1
ATOM 725 N N . THR A 1 89 ? -5.106 6.149 26.094 1.00 89.69 89 THR A N 1
ATOM 726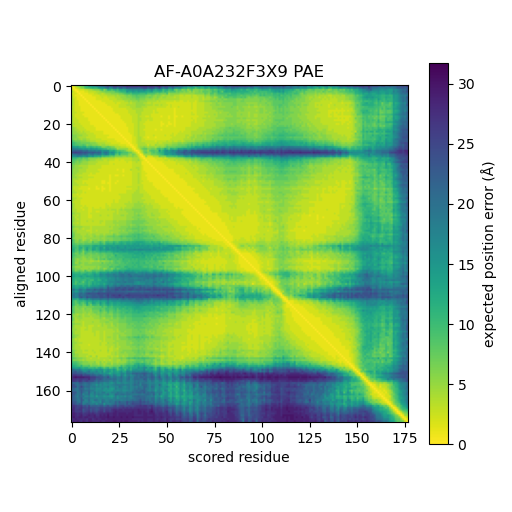 C CA . THR A 1 89 ? -4.149 7.110 25.526 1.00 89.69 89 THR A CA 1
ATOM 727 C C . THR A 1 89 ? -3.733 6.693 24.115 1.00 89.69 89 THR A C 1
ATOM 729 O O . THR A 1 89 ? -4.042 5.593 23.654 1.00 89.69 89 THR A O 1
ATOM 732 N N . ASN A 1 90 ? -3.055 7.582 23.389 1.00 87.19 90 ASN A N 1
ATOM 733 C CA . ASN A 1 90 ? -2.585 7.262 22.041 1.00 87.19 90 ASN A CA 1
ATOM 734 C C . ASN A 1 90 ? -1.538 6.146 22.042 1.00 87.19 90 ASN A C 1
ATOM 736 O O . ASN A 1 90 ? -1.509 5.360 21.098 1.00 87.19 90 ASN A O 1
ATOM 740 N N . GLU A 1 91 ? -0.710 6.097 23.083 1.00 88.06 91 GLU A N 1
ATOM 741 C CA . GLU A 1 91 ? 0.351 5.113 23.289 1.00 88.06 91 GLU A CA 1
ATOM 742 C C . GLU A 1 91 ? -0.251 3.751 23.638 1.00 88.06 91 GLU A C 1
ATOM 744 O O . GLU A 1 91 ? 0.037 2.762 22.973 1.00 88.06 91 GLU A O 1
ATOM 749 N N . GLU A 1 92 ? -1.183 3.710 24.597 1.00 87.19 92 GLU A N 1
ATOM 750 C CA . GLU A 1 92 ? -1.906 2.482 24.949 1.00 87.19 92 GLU A CA 1
ATOM 751 C C . GLU A 1 92 ? -2.670 1.917 23.746 1.00 87.19 92 GLU A C 1
ATOM 753 O O . GLU A 1 92 ? -2.712 0.706 23.538 1.00 87.19 92 GLU A O 1
ATOM 758 N N . LEU A 1 93 ? -3.282 2.787 22.934 1.00 89.25 93 LEU A N 1
ATOM 759 C CA . LEU A 1 93 ? -3.983 2.355 21.732 1.00 89.25 93 LEU A CA 1
ATOM 760 C C . LEU A 1 93 ? -3.022 1.776 20.689 1.00 89.25 93 LEU A C 1
ATOM 762 O O . LEU A 1 93 ? -3.387 0.814 20.020 1.00 89.25 93 LEU A O 1
ATOM 766 N N . GLU A 1 94 ? -1.819 2.331 20.553 1.00 89.12 94 GLU A N 1
ATOM 767 C CA . GLU A 1 94 ? -0.807 1.797 19.639 1.00 89.12 94 GLU A CA 1
ATOM 768 C C . GLU A 1 94 ? -0.350 0.403 20.081 1.00 89.12 94 GLU A C 1
ATOM 770 O O . GLU A 1 94 ? -0.421 -0.535 19.291 1.00 89.12 94 GLU A O 1
ATOM 775 N N . GLU A 1 95 ? -0.037 0.221 21.368 1.00 87.50 95 GLU A N 1
ATOM 776 C CA . GLU A 1 95 ? 0.307 -1.093 21.927 1.00 87.50 95 GLU A CA 1
ATOM 777 C C . GLU A 1 95 ? -0.809 -2.125 21.692 1.00 87.50 95 GLU A C 1
ATOM 779 O O . GLU A 1 95 ? -0.556 -3.296 21.397 1.00 87.50 95 GLU A O 1
ATOM 784 N N . MET A 1 96 ? -2.071 -1.705 21.806 1.00 87.06 96 MET A N 1
ATOM 785 C CA . MET A 1 96 ? -3.223 -2.567 21.538 1.00 87.06 96 MET A CA 1
ATOM 786 C C . MET A 1 96 ? -3.330 -2.970 20.059 1.00 87.06 96 MET A C 1
ATOM 788 O O . MET A 1 96 ? -3.733 -4.099 19.771 1.00 87.06 96 MET A O 1
ATOM 792 N N . LEU A 1 97 ? -2.987 -2.074 19.129 1.00 87.56 97 LEU A N 1
ATOM 793 C CA . LEU A 1 97 ? -2.946 -2.370 17.693 1.00 87.56 97 LEU A CA 1
ATOM 794 C C . LEU A 1 97 ? -1.795 -3.337 17.365 1.00 87.56 97 LEU A C 1
ATOM 796 O O . LEU A 1 97 ? -2.001 -4.315 16.648 1.00 87.56 97 LEU A O 1
ATOM 800 N N . GLU A 1 98 ? -0.615 -3.128 17.952 1.00 84.88 98 GLU A N 1
ATOM 801 C CA . GLU A 1 98 ? 0.577 -3.962 17.736 1.00 84.88 98 GLU A CA 1
ATOM 802 C C . GLU A 1 98 ? 0.413 -5.404 18.230 1.00 84.88 98 GLU A C 1
ATOM 804 O O . GLU A 1 98 ? 0.923 -6.346 17.618 1.00 84.88 98 GLU A O 1
ATOM 809 N N . GLN A 1 99 ? -0.338 -5.606 19.317 1.00 80.31 99 GLN A N 1
ATOM 810 C CA . GLN A 1 99 ? -0.615 -6.941 19.855 1.00 80.31 99 GLN A CA 1
ATOM 811 C C . GLN A 1 99 ? -1.383 -7.838 18.873 1.00 80.31 99 GLN A C 1
ATOM 813 O O . GLN A 1 99 ? -1.383 -9.062 19.036 1.00 80.31 99 GLN A O 1
ATOM 818 N N . GLY A 1 100 ? -2.078 -7.259 17.887 1.00 71.62 100 GLY A N 1
ATOM 819 C CA . GLY A 1 100 ? -2.792 -7.993 16.841 1.00 71.62 100 GLY A CA 1
ATOM 820 C C . GLY A 1 100 ? -3.934 -8.885 17.345 1.00 71.62 100 GLY A C 1
ATOM 821 O O . GLY A 1 100 ? -4.500 -9.657 16.570 1.00 71.62 100 GLY A O 1
ATOM 822 N N . ASN A 1 101 ? -4.288 -8.800 18.632 1.00 76.00 101 ASN A N 1
ATOM 823 C CA . ASN A 1 101 ? -5.312 -9.617 19.270 1.00 76.00 101 ASN A CA 1
ATOM 824 C C . ASN A 1 101 ? -6.590 -8.793 19.500 1.00 76.00 101 ASN A C 1
ATOM 826 O O . ASN A 1 101 ? -6.624 -8.000 20.440 1.00 76.00 101 ASN A O 1
ATOM 830 N N . PRO A 1 102 ? -7.680 -9.022 18.741 1.00 70.94 102 PRO A N 1
ATOM 831 C CA . PRO A 1 102 ? -8.933 -8.282 18.903 1.00 70.94 102 PRO A CA 1
ATOM 832 C C . PRO A 1 102 ? -9.526 -8.338 20.319 1.00 70.94 102 PRO A C 1
ATOM 834 O O . PRO A 1 102 ? -10.222 -7.416 20.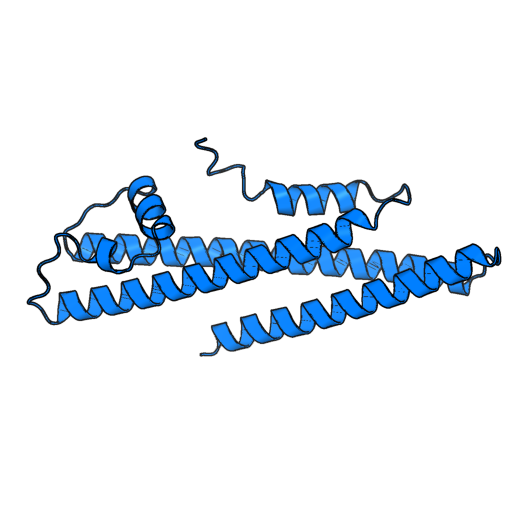745 1.00 70.94 102 PRO A O 1
ATOM 837 N N . ALA A 1 103 ? -9.212 -9.387 21.089 1.00 74.38 103 ALA A N 1
ATOM 838 C CA . ALA A 1 103 ? -9.682 -9.527 22.462 1.00 74.38 103 ALA A CA 1
ATOM 839 C C . ALA A 1 103 ? -9.156 -8.417 23.391 1.00 74.38 103 ALA A C 1
ATOM 841 O O . ALA A 1 103 ? -9.814 -8.109 24.388 1.00 74.38 103 ALA A O 1
ATOM 842 N N . VAL A 1 104 ? -8.030 -7.767 23.063 1.00 81.75 104 VAL A N 1
ATOM 843 C CA . VAL A 1 104 ? -7.479 -6.655 23.859 1.00 81.75 104 VAL A CA 1
ATOM 844 C C . VAL A 1 104 ? -8.458 -5.478 23.951 1.00 81.75 104 VAL A C 1
ATOM 846 O O . VAL A 1 104 ? -8.571 -4.835 25.000 1.00 81.75 104 VAL A O 1
ATOM 849 N N . PHE A 1 105 ? -9.254 -5.257 22.897 1.00 77.25 105 PHE A N 1
ATOM 850 C CA . PHE A 1 105 ? -10.291 -4.225 22.858 1.00 77.25 105 PHE A CA 1
ATOM 851 C C . PHE A 1 105 ? -11.505 -4.581 23.724 1.00 77.25 105 PHE A C 1
ATOM 853 O O . PHE A 1 105 ? -12.214 -3.687 24.169 1.00 77.25 105 PHE A O 1
ATOM 860 N N . THR A 1 106 ? -11.727 -5.867 24.016 1.00 70.69 106 THR A N 1
ATOM 861 C CA . THR A 1 106 ? -12.863 -6.348 24.831 1.00 70.69 106 THR A CA 1
ATOM 862 C C . THR A 1 106 ? -12.568 -6.427 26.325 1.00 70.69 106 THR A C 1
ATOM 864 O O . THR A 1 106 ? -13.487 -6.559 27.135 1.00 70.69 106 THR A O 1
ATOM 867 N N . GLN A 1 107 ? -11.294 -6.343 26.714 1.00 70.19 107 GLN A N 1
ATOM 868 C CA . GLN A 1 107 ? -10.883 -6.454 28.109 1.00 70.19 107 GLN A CA 1
ATOM 869 C C . GLN A 1 107 ? -11.475 -5.292 28.926 1.00 70.19 107 GLN A C 1
ATOM 871 O O . GLN A 1 107 ? -11.136 -4.128 28.713 1.00 70.19 107 GLN A O 1
ATOM 876 N N . GLY A 1 108 ? -12.398 -5.613 29.839 1.00 64.75 108 GLY A N 1
ATOM 877 C CA . GLY A 1 108 ? -13.055 -4.642 30.723 1.00 64.75 108 GLY A CA 1
ATOM 878 C C . GLY A 1 108 ? -14.364 -4.030 30.205 1.00 64.75 108 GLY A C 1
ATOM 879 O O . GLY A 1 108 ? -14.980 -3.264 30.941 1.00 64.75 108 GLY A O 1
ATOM 880 N N . ILE A 1 109 ? -14.832 -4.378 28.998 1.00 69.00 109 ILE A N 1
ATOM 881 C CA . ILE A 1 109 ? -16.123 -3.899 28.471 1.00 69.00 109 ILE A CA 1
ATOM 882 C C . ILE A 1 109 ? -17.236 -4.891 28.832 1.00 69.00 109 ILE A C 1
ATOM 884 O O . ILE A 1 109 ? -17.163 -6.078 28.512 1.00 69.00 109 ILE A O 1
ATOM 888 N N . ILE A 1 110 ? -18.313 -4.407 29.457 1.00 67.88 110 ILE A N 1
ATOM 889 C CA . ILE A 1 110 ? -19.507 -5.217 29.737 1.00 67.88 110 ILE A CA 1
ATOM 890 C C . ILE A 1 110 ? -20.270 -5.447 28.419 1.00 67.88 110 ILE A C 1
ATOM 892 O O . ILE A 1 110 ? -21.045 -4.604 27.967 1.00 67.88 110 ILE A O 1
ATOM 896 N N . MET A 1 111 ? -20.060 -6.607 27.790 1.00 65.88 111 MET A N 1
ATOM 897 C CA . MET A 1 111 ? -20.643 -6.991 26.488 1.00 65.88 111 MET A CA 1
ATOM 898 C C . MET A 1 111 ? -22.140 -7.375 26.525 1.00 65.88 111 MET A C 1
ATOM 900 O O . MET A 1 111 ? -22.661 -7.991 25.591 1.00 65.88 111 MET A O 1
ATOM 904 N N . GLU A 1 112 ? -22.856 -7.040 27.597 1.00 68.81 112 GLU A N 1
ATOM 905 C CA . GLU A 1 112 ? -24.254 -7.451 27.786 1.00 68.81 112 GLU A CA 1
ATOM 906 C C . GLU A 1 112 ? -25.236 -6.653 26.916 1.00 68.81 112 GLU A C 1
ATOM 908 O O . GLU A 1 112 ? -26.326 -7.135 26.603 1.00 68.81 112 GLU A O 1
ATOM 913 N N . THR A 1 113 ? -24.848 -5.458 26.460 1.00 77.75 113 THR A N 1
ATOM 914 C CA . THR A 1 113 ? -25.706 -4.609 25.626 1.00 77.75 113 THR A CA 1
ATOM 915 C C . THR A 1 113 ? -25.486 -4.863 24.133 1.00 77.75 113 THR A C 1
ATOM 917 O O . THR A 1 113 ? -24.369 -5.100 23.669 1.00 77.75 113 THR A O 1
ATOM 920 N N . GLN A 1 114 ? -26.558 -4.761 23.339 1.00 81.12 114 GLN A N 1
ATOM 921 C CA . GLN A 1 114 ? -26.463 -4.824 21.874 1.00 81.12 114 GLN A CA 1
ATOM 922 C C . GLN A 1 114 ? -25.554 -3.717 21.312 1.00 81.12 114 GLN A C 1
ATOM 924 O O . GLN A 1 114 ? -24.876 -3.919 20.308 1.00 81.12 114 GLN A O 1
ATOM 929 N N . GLN A 1 115 ? -25.507 -2.567 21.989 1.00 79.31 115 GLN A N 1
ATOM 930 C CA . GLN A 1 115 ? -24.642 -1.445 21.640 1.00 79.31 115 GLN A CA 1
ATOM 931 C C . GLN A 1 115 ? -23.156 -1.796 21.794 1.00 79.31 115 GLN A C 1
ATOM 933 O O . GLN A 1 115 ? -22.392 -1.566 20.863 1.00 79.31 115 GLN A O 1
ATOM 938 N N . ALA A 1 116 ? -22.755 -2.427 22.906 1.00 77.25 116 ALA A N 1
ATOM 939 C CA . ALA A 1 116 ? -21.370 -2.856 23.116 1.00 77.25 116 ALA A CA 1
ATOM 940 C C . ALA A 1 116 ? -20.904 -3.861 22.046 1.00 77.25 116 ALA A C 1
ATOM 942 O O . ALA A 1 116 ? -19.777 -3.778 21.564 1.00 77.25 116 ALA A O 1
ATOM 943 N N . LYS A 1 117 ? -21.791 -4.771 21.616 1.00 81.88 117 LYS A N 1
ATOM 944 C CA . LYS A 1 117 ? -21.501 -5.723 20.529 1.00 81.88 117 LYS A CA 1
ATOM 945 C C . LYS A 1 117 ? -21.296 -5.033 19.180 1.00 81.88 117 LYS A C 1
ATOM 947 O O . LYS A 1 117 ? -20.395 -5.416 18.442 1.00 81.88 117 LYS A O 1
ATOM 952 N N . GLN A 1 118 ? -22.109 -4.025 18.862 1.00 85.38 118 GLN A N 1
ATOM 953 C CA . GLN A 1 118 ? -21.950 -3.260 17.624 1.00 85.38 118 GLN A CA 1
ATOM 954 C C . GLN A 1 118 ? -20.648 -2.453 17.630 1.00 85.38 118 GLN A C 1
ATOM 956 O O . GLN A 1 118 ? -19.915 -2.472 16.647 1.00 85.38 118 GLN A O 1
ATOM 961 N N . THR A 1 119 ? -20.336 -1.794 18.748 1.00 83.25 119 THR A N 1
ATOM 962 C CA . THR A 1 119 ? -19.076 -1.065 18.915 1.00 83.25 119 THR A CA 1
ATOM 963 C C . THR A 1 119 ? -17.867 -1.980 18.729 1.00 83.25 119 THR A C 1
ATOM 965 O O . THR A 1 119 ? -16.923 -1.610 18.036 1.00 83.25 119 THR A O 1
ATOM 968 N N . LEU A 1 120 ? -17.912 -3.194 19.284 1.00 83.00 120 LEU A N 1
ATOM 969 C CA . LEU A 1 120 ? -16.842 -4.166 19.092 1.00 83.00 120 LEU A CA 1
ATOM 970 C C . LEU A 1 120 ? -16.677 -4.560 17.620 1.00 83.00 120 LEU A C 1
ATOM 972 O O . LEU A 1 120 ? -15.565 -4.508 17.106 1.00 83.00 120 LEU A O 1
ATOM 976 N N . ALA A 1 121 ? -17.771 -4.892 16.929 1.00 86.19 121 ALA A N 1
ATOM 977 C CA . ALA A 1 121 ? -17.721 -5.240 15.509 1.00 86.19 121 ALA A CA 1
ATOM 978 C C . ALA A 1 121 ? -17.130 -4.099 14.657 1.00 86.19 121 ALA A C 1
ATOM 980 O O . ALA A 1 121 ? -16.363 -4.341 13.723 1.00 86.19 121 ALA A O 1
ATOM 981 N N . ASP A 1 122 ? -17.442 -2.847 15.003 1.00 86.94 122 ASP A N 1
ATOM 982 C CA . 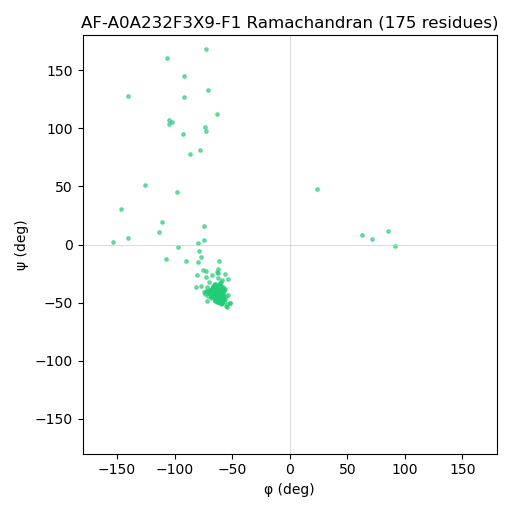ASP A 1 122 ? -16.877 -1.675 14.339 1.00 86.94 122 ASP A CA 1
ATOM 983 C C . ASP A 1 122 ? -15.366 -1.539 14.605 1.00 86.94 122 ASP A C 1
ATOM 985 O O . ASP A 1 122 ? -14.614 -1.245 13.672 1.00 86.94 122 ASP A O 1
ATOM 989 N N . ILE A 1 123 ? -14.911 -1.769 15.845 1.00 87.94 123 ILE A N 1
ATOM 990 C CA . ILE A 1 123 ? -13.484 -1.765 16.213 1.00 87.94 123 ILE A CA 1
ATOM 991 C C . ILE A 1 123 ? -12.733 -2.859 15.451 1.00 87.94 123 ILE A C 1
ATOM 993 O O . ILE A 1 123 ? -11.719 -2.568 14.819 1.00 87.94 123 ILE A O 1
ATOM 997 N N . GLU A 1 124 ? -13.246 -4.090 15.448 1.00 86.69 124 GLU A N 1
ATOM 998 C CA . GLU A 1 124 ? -12.639 -5.223 14.741 1.00 86.69 124 GLU A CA 1
ATOM 999 C C . GLU A 1 124 ? -12.515 -4.951 13.239 1.00 86.69 124 GLU A C 1
ATOM 1001 O O . GLU A 1 124 ? -11.460 -5.189 12.648 1.00 86.69 124 GLU A O 1
ATOM 1006 N N . ALA A 1 125 ? -13.556 -4.381 12.624 1.00 88.69 125 ALA A N 1
ATOM 1007 C CA . ALA A 1 125 ? -13.525 -4.001 11.217 1.00 88.69 125 ALA A CA 1
ATOM 1008 C C . ALA A 1 125 ? -12.466 -2.922 10.930 1.00 88.69 125 ALA A C 1
ATOM 1010 O O . ALA A 1 125 ? -11.751 -3.014 9.934 1.00 88.69 125 ALA A O 1
ATOM 1011 N N . ARG A 1 126 ? -12.329 -1.904 11.795 1.00 90.12 126 ARG A N 1
ATOM 1012 C CA . ARG A 1 126 ? -11.288 -0.868 11.642 1.00 90.12 126 ARG A CA 1
ATOM 1013 C C . ARG A 1 126 ? -9.881 -1.424 11.860 1.00 90.12 126 ARG A C 1
ATOM 1015 O O . ARG A 1 126 ? -8.971 -1.043 11.134 1.00 90.12 126 ARG A O 1
ATOM 1022 N N . HIS A 1 127 ? -9.704 -2.318 12.826 1.00 88.81 127 HIS A N 1
ATOM 1023 C CA . HIS A 1 127 ? -8.425 -2.974 13.085 1.00 88.81 127 HIS A CA 1
ATOM 1024 C C . HIS A 1 127 ? -7.995 -3.847 11.897 1.00 88.81 127 HIS A C 1
ATOM 1026 O O . HIS A 1 127 ? -6.849 -3.783 11.459 1.00 88.81 127 HIS A O 1
ATOM 1032 N N . ALA A 1 128 ? -8.931 -4.587 11.294 1.00 88.00 128 ALA A N 1
ATOM 1033 C CA . ALA A 1 128 ? -8.670 -5.333 10.066 1.00 88.00 128 ALA A CA 1
ATOM 1034 C C . ALA A 1 128 ? -8.248 -4.416 8.900 1.00 88.00 128 ALA A C 1
ATOM 1036 O O . ALA A 1 128 ? -7.351 -4.779 8.136 1.00 88.00 128 ALA A O 1
ATOM 1037 N N . ASP A 1 129 ? -8.852 -3.229 8.776 1.00 88.25 129 ASP A N 1
ATOM 1038 C CA . ASP A 1 129 ? -8.443 -2.229 7.782 1.00 88.25 129 ASP A CA 1
ATOM 1039 C C . ASP A 1 129 ? -7.006 -1.733 8.040 1.00 88.25 129 ASP A C 1
ATOM 1041 O O . ASP A 1 129 ? -6.219 -1.650 7.096 1.00 88.25 129 ASP A O 1
ATOM 1045 N N . ILE A 1 130 ? -6.631 -1.473 9.301 1.00 88.06 130 ILE A N 1
ATOM 1046 C CA . ILE A 1 130 ? -5.261 -1.078 9.690 1.00 88.06 130 ILE A CA 1
ATOM 1047 C C . ILE A 1 130 ? -4.243 -2.152 9.290 1.00 88.06 130 ILE A C 1
ATOM 1049 O O . ILE A 1 130 ? -3.282 -1.843 8.589 1.00 88.06 130 ILE A O 1
ATOM 1053 N N . ILE A 1 131 ? -4.499 -3.422 9.616 1.00 87.81 131 ILE A N 1
ATOM 1054 C CA . ILE A 1 131 ? -3.606 -4.536 9.253 1.00 87.81 131 ILE A CA 1
ATOM 1055 C C . ILE A 1 131 ? -3.413 -4.624 7.729 1.00 87.81 131 ILE A C 1
ATOM 1057 O O . ILE A 1 131 ? -2.307 -4.864 7.233 1.00 87.81 131 ILE A O 1
ATOM 1061 N N . LYS A 1 132 ? -4.485 -4.436 6.947 1.00 86.12 132 LYS A N 1
ATOM 1062 C CA . LYS A 1 132 ? -4.399 -4.431 5.476 1.00 86.12 132 LYS A CA 1
ATOM 1063 C C . LYS A 1 132 ? -3.538 -3.273 4.964 1.00 86.12 132 LYS A C 1
ATOM 1065 O O . LYS A 1 132 ? -2.763 -3.474 4.027 1.00 86.12 132 LYS A O 1
ATOM 1070 N N . LEU A 1 133 ? -3.661 -2.085 5.559 1.00 86.50 133 LEU A N 1
ATOM 1071 C CA . LEU A 1 133 ? -2.847 -0.920 5.202 1.00 86.50 133 LEU A CA 1
ATOM 1072 C C . LEU A 1 133 ? -1.375 -1.154 5.513 1.00 86.50 133 LEU A C 1
ATOM 1074 O O . LEU A 1 133 ? -0.549 -0.942 4.636 1.00 86.50 133 LEU A O 1
ATOM 1078 N N . GLU A 1 134 ? -1.048 -1.648 6.704 1.00 85.69 134 GLU A N 1
ATOM 1079 C CA . GLU A 1 134 ? 0.337 -1.911 7.114 1.00 85.69 134 GLU A CA 1
ATOM 1080 C C . GLU A 1 134 ? 1.018 -2.932 6.201 1.00 85.69 134 GLU A C 1
ATOM 1082 O O . GLU A 1 134 ? 2.161 -2.743 5.782 1.00 85.69 134 GLU A O 1
ATOM 1087 N N . ASN A 1 135 ? 0.293 -3.981 5.802 1.00 86.69 135 ASN A N 1
ATOM 1088 C CA . ASN A 1 135 ? 0.785 -4.925 4.802 1.00 86.69 135 ASN A CA 1
ATOM 1089 C C . ASN A 1 135 ? 1.015 -4.253 3.444 1.00 86.69 135 ASN A C 1
ATOM 1091 O O . ASN A 1 135 ? 2.039 -4.497 2.808 1.00 86.69 135 ASN A O 1
ATOM 1095 N N . SER A 1 136 ? 0.099 -3.386 3.006 1.00 85.50 136 SER A N 1
ATOM 1096 C CA . SER A 1 136 ? 0.284 -2.642 1.762 1.00 85.50 136 SER A CA 1
ATOM 1097 C C . SER A 1 136 ? 1.471 -1.678 1.831 1.00 85.50 136 SER A C 1
ATOM 1099 O O . SER A 1 136 ? 2.190 -1.576 0.843 1.00 85.50 136 SER A O 1
ATOM 1101 N N . ILE A 1 137 ? 1.685 -0.989 2.953 1.00 84.19 137 ILE A N 1
ATOM 1102 C CA . ILE A 1 137 ? 2.809 -0.066 3.161 1.00 84.19 137 ILE A CA 1
ATOM 1103 C C . ILE A 1 137 ? 4.132 -0.836 3.114 1.00 84.19 137 ILE A C 1
ATOM 1105 O O . ILE A 1 137 ? 5.056 -0.419 2.417 1.00 84.19 137 ILE A O 1
ATOM 1109 N N . ARG A 1 138 ? 4.203 -2.004 3.765 1.00 85.12 138 ARG A N 1
ATOM 1110 C CA . ARG A 1 138 ? 5.385 -2.879 3.718 1.00 85.12 138 ARG A CA 1
ATOM 1111 C C . ARG A 1 138 ? 5.730 -3.306 2.288 1.00 85.12 138 ARG A C 1
ATOM 1113 O O . ARG A 1 138 ? 6.885 -3.250 1.885 1.00 85.12 138 ARG A O 1
ATOM 1120 N N . GLU A 1 139 ? 4.731 -3.658 1.483 1.00 83.25 139 GLU A N 1
ATOM 1121 C CA . GLU A 1 139 ? 4.952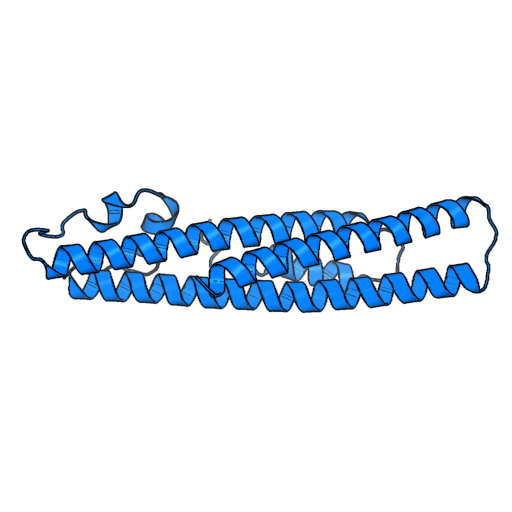 -4.002 0.073 1.00 83.25 139 GLU A CA 1
ATOM 1122 C C . GLU A 1 139 ? 5.435 -2.814 -0.776 1.00 83.25 139 GLU A C 1
ATOM 1124 O O . GLU A 1 139 ? 6.217 -3.001 -1.713 1.00 83.25 139 GLU A O 1
ATOM 1129 N N . LEU A 1 140 ? 4.970 -1.592 -0.482 1.00 83.50 140 LEU A N 1
ATOM 1130 C CA . LEU A 1 140 ? 5.482 -0.378 -1.127 1.00 83.50 140 LEU A CA 1
ATOM 1131 C C . LEU A 1 140 ? 6.942 -0.142 -0.767 1.00 83.50 140 LEU A C 1
ATOM 1133 O O . LEU A 1 140 ? 7.743 0.146 -1.654 1.00 83.50 140 LEU A O 1
ATOM 1137 N N . HIS A 1 141 ? 7.278 -0.304 0.510 1.00 79.62 141 HIS A N 1
ATOM 1138 C CA . HIS A 1 141 ? 8.638 -0.189 1.006 1.00 79.62 141 HIS A CA 1
ATOM 1139 C C . HIS A 1 141 ? 9.579 -1.168 0.285 1.00 79.62 141 HIS A C 1
ATOM 1141 O O . HIS A 1 141 ? 10.592 -0.744 -0.268 1.00 79.62 141 HIS A O 1
ATOM 1147 N N . ASP A 1 142 ? 9.205 -2.447 0.169 1.00 82.00 142 ASP A N 1
ATOM 1148 C CA . ASP A 1 142 ? 9.993 -3.445 -0.572 1.00 82.00 142 ASP A CA 1
ATOM 1149 C C . ASP A 1 142 ? 10.183 -3.052 -2.047 1.00 82.00 142 ASP A C 1
ATOM 1151 O O . ASP A 1 142 ? 11.263 -3.193 -2.623 1.00 82.00 142 ASP A O 1
ATOM 1155 N N . MET A 1 143 ? 9.137 -2.507 -2.674 1.00 82.75 143 MET A N 1
ATOM 1156 C CA . MET A 1 143 ? 9.201 -2.003 -4.045 1.00 82.75 143 MET A CA 1
ATOM 1157 C C . MET A 1 143 ? 10.108 -0.773 -4.185 1.00 82.75 143 MET A C 1
ATOM 1159 O O . MET A 1 143 ? 10.782 -0.649 -5.209 1.00 82.75 143 MET A O 1
ATOM 1163 N N . PHE A 1 144 ? 10.160 0.115 -3.194 1.00 75.12 144 PHE A N 1
ATOM 1164 C CA . PHE A 1 144 ? 11.081 1.250 -3.196 1.00 75.12 144 PHE A CA 1
ATOM 1165 C C . PHE A 1 144 ? 12.526 0.828 -2.952 1.00 75.12 144 PHE A C 1
ATOM 1167 O O . PHE A 1 144 ? 13.406 1.325 -3.651 1.00 75.12 144 PHE A O 1
ATOM 1174 N N . MET A 1 145 ? 12.772 -0.127 -2.053 1.00 76.19 145 MET A N 1
ATOM 1175 C CA . MET A 1 145 ? 14.104 -0.699 -1.825 1.00 76.19 145 MET A CA 1
ATOM 1176 C C . MET A 1 145 ? 14.674 -1.330 -3.096 1.00 76.19 145 MET A C 1
ATOM 1178 O O . MET A 1 145 ? 15.805 -1.040 -3.488 1.00 76.19 145 MET A O 1
ATOM 1182 N N . ASP A 1 146 ? 13.850 -2.112 -3.797 1.00 75.31 146 ASP A N 1
ATOM 1183 C CA . ASP A 1 146 ? 14.167 -2.669 -5.112 1.00 75.31 146 ASP A CA 1
ATOM 1184 C C . ASP A 1 146 ? 14.595 -1.593 -6.120 1.00 75.31 146 ASP A C 1
ATOM 1186 O O . ASP A 1 146 ? 15.524 -1.810 -6.889 1.00 75.31 146 ASP A O 1
ATOM 1190 N N . MET A 1 147 ? 13.897 -0.454 -6.152 1.00 71.44 147 MET A N 1
ATOM 1191 C CA . MET A 1 147 ? 14.167 0.638 -7.094 1.00 71.44 147 MET A CA 1
ATOM 1192 C C . MET A 1 147 ? 15.344 1.523 -6.653 1.00 71.44 147 MET A C 1
ATOM 1194 O O . MET A 1 147 ? 15.986 2.136 -7.502 1.00 71.44 147 MET A O 1
ATOM 1198 N N . ALA A 1 148 ? 15.638 1.601 -5.351 1.00 65.06 148 ALA A N 1
ATOM 1199 C CA . ALA A 1 148 ? 16.747 2.375 -4.789 1.00 65.06 148 ALA A CA 1
ATOM 1200 C C . ALA A 1 148 ? 18.106 1.716 -5.035 1.00 65.06 148 ALA A C 1
ATOM 1202 O O . ALA A 1 148 ? 19.059 2.408 -5.394 1.00 65.06 148 ALA A O 1
ATOM 1203 N N . MET A 1 149 ? 18.183 0.386 -4.900 1.00 62.09 149 MET A N 1
ATOM 1204 C CA . MET A 1 149 ? 19.405 -0.391 -5.162 1.00 62.09 149 MET A CA 1
ATOM 1205 C C . MET A 1 149 ? 19.891 -0.289 -6.617 1.00 62.09 149 MET A C 1
ATOM 1207 O O . MET A 1 149 ? 21.027 -0.642 -6.911 1.00 62.09 149 MET A O 1
ATOM 1211 N N . LEU A 1 150 ? 19.051 0.213 -7.523 1.00 56.25 150 LEU A N 1
ATOM 1212 C CA . LEU A 1 150 ? 19.321 0.288 -8.958 1.00 56.25 150 LEU A CA 1
ATOM 1213 C C . LEU A 1 150 ? 19.855 1.666 -9.407 1.00 56.25 150 LEU A C 1
ATOM 1215 O O . LEU A 1 150 ? 20.217 1.853 -10.564 1.00 56.25 150 LEU A O 1
ATOM 1219 N N . VAL A 1 151 ? 19.975 2.650 -8.503 1.00 56.25 151 VAL A N 1
ATOM 1220 C CA . VAL A 1 151 ? 20.427 4.022 -8.836 1.00 56.25 151 VAL A CA 1
ATOM 1221 C C . VAL A 1 151 ? 21.918 4.234 -8.545 1.00 56.25 151 VAL A C 1
ATOM 1223 O O . VAL A 1 151 ? 22.322 5.265 -8.011 1.00 56.25 151 VAL A O 1
ATOM 1226 N N . GLU A 1 152 ? 22.776 3.286 -8.933 1.00 48.88 152 GLU A N 1
ATOM 1227 C CA . GLU A 1 152 ? 24.235 3.458 -8.809 1.00 48.88 152 GLU A CA 1
ATOM 1228 C C . GLU A 1 152 ? 24.849 4.378 -9.887 1.00 48.88 152 GLU A C 1
ATOM 1230 O O . GLU A 1 152 ? 25.977 4.849 -9.728 1.00 48.88 152 GLU A O 1
ATOM 1235 N N . SER A 1 153 ? 24.120 4.773 -10.943 1.00 50.00 153 SER A N 1
ATOM 1236 C CA . SER A 1 153 ? 24.644 5.737 -11.929 1.00 50.00 153 SER A CA 1
ATOM 1237 C C . SER A 1 153 ? 24.400 7.207 -11.518 1.00 50.00 153 SER A C 1
ATOM 1239 O O . SER A 1 153 ? 23.478 7.873 -11.992 1.00 50.00 153 SER A O 1
ATOM 1241 N N . GLN A 1 154 ? 25.221 7.696 -10.587 1.00 44.56 154 GLN A N 1
ATOM 1242 C CA . GLN A 1 154 ? 25.769 9.060 -10.435 1.00 44.56 154 GLN A CA 1
ATOM 1243 C C . GLN A 1 154 ? 25.037 10.279 -11.070 1.00 44.56 154 GLN A C 1
ATOM 1245 O O . GLN A 1 154 ? 25.694 11.110 -11.679 1.00 44.56 154 GLN A O 1
ATOM 1250 N N . VAL A 1 155 ? 23.717 10.484 -10.941 1.00 45.44 155 VAL A N 1
ATOM 1251 C CA . VAL A 1 155 ? 23.123 11.841 -11.150 1.00 45.44 155 VAL A CA 1
ATOM 1252 C C . VAL A 1 155 ? 21.809 12.105 -10.396 1.00 45.44 155 VAL A C 1
ATOM 1254 O O . VAL A 1 155 ? 21.224 13.175 -10.532 1.00 45.44 155 VAL A O 1
ATOM 1257 N N . ASN A 1 156 ? 21.303 11.168 -9.594 1.00 53.28 156 ASN A N 1
ATOM 1258 C CA . ASN A 1 156 ? 19.966 11.289 -8.999 1.00 53.28 156 ASN A CA 1
ATOM 1259 C C . ASN A 1 156 ? 19.977 11.150 -7.470 1.00 53.28 156 ASN A C 1
ATOM 1261 O O . ASN A 1 156 ? 19.159 10.439 -6.896 1.00 53.28 156 ASN A O 1
ATOM 1265 N N . TYR A 1 157 ? 20.845 11.910 -6.795 1.00 55.50 157 TYR A N 1
ATOM 1266 C CA . TYR A 1 157 ? 20.822 12.048 -5.331 1.00 55.50 157 TYR A CA 1
ATOM 1267 C C . TYR A 1 157 ? 19.452 12.483 -4.792 1.00 55.50 157 TYR A C 1
ATOM 1269 O O . TYR A 1 157 ? 19.080 12.084 -3.703 1.00 55.50 157 TYR A O 1
ATOM 1277 N N . HIS A 1 158 ? 18.663 13.236 -5.567 1.00 55.81 158 HIS A N 1
ATOM 1278 C CA . HIS A 1 158 ? 17.288 13.593 -5.200 1.00 55.81 158 HIS A CA 1
ATOM 1279 C C . HIS A 1 158 ? 16.318 12.400 -5.239 1.00 55.81 158 HIS A C 1
ATOM 1281 O O . HIS A 1 158 ? 15.384 12.345 -4.452 1.00 55.81 158 HIS A O 1
ATOM 1287 N N . PHE A 1 159 ? 16.532 11.439 -6.142 1.00 54.34 159 PHE A N 1
ATOM 1288 C CA . PHE A 1 159 ? 15.724 10.217 -6.204 1.00 54.34 159 PHE A CA 1
ATOM 1289 C C . PHE A 1 159 ? 16.056 9.292 -5.034 1.00 54.34 159 PHE A C 1
ATOM 1291 O O . PHE A 1 159 ? 15.157 8.757 -4.400 1.00 54.34 159 PHE A O 1
ATOM 1298 N N . ILE A 1 160 ? 17.347 9.188 -4.703 1.00 56.94 160 ILE A N 1
ATOM 1299 C CA . ILE A 1 160 ? 17.814 8.498 -3.501 1.00 56.94 160 ILE A CA 1
ATOM 1300 C C . ILE A 1 160 ? 17.241 9.196 -2.262 1.00 56.94 160 ILE A C 1
ATOM 1302 O O . ILE A 1 160 ? 16.645 8.530 -1.433 1.00 56.94 160 ILE A O 1
ATOM 1306 N N . LEU A 1 161 ? 17.307 10.529 -2.174 1.00 57.81 161 LEU A N 1
ATOM 1307 C CA . LEU A 1 161 ? 16.748 11.292 -1.056 1.00 57.81 161 LEU A CA 1
ATOM 1308 C C . LEU A 1 161 ? 15.231 11.101 -0.913 1.00 57.81 161 LEU A C 1
ATOM 1310 O O . LEU A 1 161 ? 14.783 10.905 0.200 1.00 57.81 161 LEU A O 1
ATOM 1314 N N . LEU A 1 162 ? 14.446 11.100 -1.996 1.00 57.72 162 LEU A N 1
ATOM 1315 C CA . LEU A 1 162 ? 12.997 10.838 -1.938 1.00 57.72 162 LEU A CA 1
ATOM 1316 C C . LEU A 1 162 ? 12.665 9.414 -1.478 1.00 57.72 162 LEU A C 1
ATOM 1318 O O . LEU A 1 162 ? 11.675 9.219 -0.782 1.00 57.72 162 LEU A O 1
ATOM 1322 N N . ILE A 1 163 ? 13.479 8.426 -1.855 1.00 59.50 163 ILE A N 1
ATOM 1323 C CA . ILE A 1 163 ? 13.305 7.053 -1.378 1.00 59.50 163 ILE A CA 1
ATOM 1324 C C . ILE A 1 163 ? 13.738 6.940 0.086 1.00 59.50 163 ILE A C 1
ATOM 1326 O O . ILE A 1 163 ? 13.009 6.355 0.869 1.00 59.50 163 ILE A O 1
ATOM 1330 N N . PHE A 1 164 ? 14.853 7.556 0.486 1.00 57.84 164 PHE A N 1
ATOM 1331 C CA . PHE A 1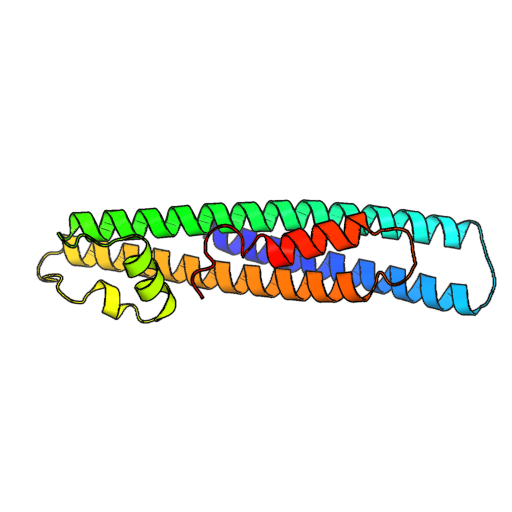 164 ? 15.249 7.650 1.894 1.00 57.84 164 PHE A CA 1
ATOM 1332 C C . PHE A 1 164 ? 14.182 8.363 2.725 1.00 57.84 164 PHE A C 1
ATOM 1334 O O . PHE A 1 164 ? 13.838 7.866 3.779 1.00 57.84 164 PHE A O 1
ATOM 1341 N N . ILE A 1 165 ? 13.603 9.455 2.232 1.00 60.09 165 ILE A N 1
ATOM 1342 C CA . ILE A 1 165 ? 12.464 10.136 2.851 1.00 60.09 165 ILE A CA 1
ATOM 1343 C C . ILE A 1 165 ? 11.273 9.176 2.938 1.00 60.09 165 ILE A C 1
ATOM 1345 O O . ILE A 1 165 ? 10.713 9.040 3.996 1.00 60.09 165 ILE A O 1
ATOM 1349 N N . LEU A 1 166 ? 10.927 8.396 1.915 1.00 58.25 166 LEU A N 1
ATOM 1350 C CA . LEU A 1 166 ? 9.846 7.401 2.037 1.00 58.25 166 LEU A CA 1
ATOM 1351 C C . LEU A 1 166 ? 10.138 6.225 2.982 1.00 58.25 166 LEU A C 1
ATOM 1353 O O . LEU A 1 166 ? 9.208 5.598 3.481 1.00 58.25 166 LEU A O 1
ATOM 1357 N N . ILE A 1 167 ? 11.412 5.891 3.165 1.00 54.03 167 ILE A N 1
ATOM 1358 C CA . ILE A 1 167 ? 11.877 4.829 4.061 1.00 54.03 167 ILE A CA 1
ATOM 1359 C C . ILE A 1 167 ? 11.946 5.340 5.509 1.00 54.03 167 ILE A C 1
ATOM 1361 O O . ILE A 1 167 ? 11.623 4.585 6.415 1.00 54.03 167 ILE A O 1
ATOM 1365 N N . PHE A 1 168 ? 12.337 6.603 5.714 1.00 47.94 168 PHE A N 1
ATOM 1366 C CA . PHE A 1 168 ? 12.595 7.223 7.020 1.00 47.94 168 PHE A CA 1
ATOM 1367 C C . PHE A 1 168 ? 11.529 8.246 7.474 1.00 47.94 168 PHE A C 1
ATOM 1369 O O . PHE A 1 168 ? 11.504 8.568 8.651 1.00 47.94 168 PHE A O 1
ATOM 1376 N N . ASP A 1 169 ? 10.600 8.712 6.629 1.00 46.00 169 ASP A N 1
ATOM 1377 C CA . ASP A 1 169 ? 9.406 9.500 7.040 1.00 46.00 169 ASP A CA 1
ATOM 1378 C C . ASP A 1 169 ? 8.342 8.611 7.707 1.00 46.00 169 ASP A C 1
ATOM 1380 O O . ASP A 1 169 ? 7.263 9.080 8.065 1.00 46.00 169 ASP A O 1
ATOM 1384 N N . ILE A 1 170 ? 8.631 7.323 7.905 1.00 45.59 170 ILE A N 1
ATOM 1385 C CA . ILE A 1 170 ? 7.902 6.520 8.889 1.00 45.59 170 ILE A CA 1
ATOM 1386 C C . ILE A 1 170 ? 8.438 6.787 10.315 1.00 45.59 170 ILE A C 1
ATOM 1388 O O . ILE A 1 170 ? 7.717 6.532 11.274 1.00 45.59 170 ILE A O 1
ATOM 1392 N N . ASP A 1 171 ? 9.617 7.403 10.478 1.00 39.19 171 ASP A N 1
ATOM 1393 C CA . ASP A 1 171 ? 10.333 7.458 11.762 1.00 39.19 171 ASP A CA 1
ATOM 1394 C C . ASP A 1 171 ? 10.481 8.848 12.417 1.00 39.19 171 ASP A C 1
ATOM 1396 O O . ASP A 1 171 ? 11.193 8.944 13.415 1.00 39.19 171 ASP A O 1
ATOM 1400 N N . ASP A 1 172 ? 9.807 9.917 11.964 1.00 39.03 172 ASP A N 1
ATOM 1401 C CA . ASP A 1 172 ? 9.956 11.252 12.606 1.00 39.03 172 ASP A CA 1
ATOM 1402 C C . ASP A 1 172 ? 8.725 11.772 13.379 1.00 39.03 172 ASP A C 1
ATOM 1404 O O . ASP A 1 172 ? 8.650 12.953 13.692 1.00 39.03 172 ASP A O 1
ATOM 1408 N N . ASP A 1 173 ? 7.785 10.892 13.760 1.00 41.91 173 ASP A N 1
ATOM 1409 C CA . ASP A 1 173 ? 6.772 11.206 14.796 1.00 41.91 173 ASP A CA 1
ATOM 1410 C C . ASP A 1 173 ? 6.454 10.037 15.762 1.00 41.91 173 ASP A C 1
ATOM 1412 O O . ASP A 1 173 ? 5.578 10.152 16.621 1.00 41.91 173 ASP A O 1
ATOM 1416 N N . SER A 1 174 ? 7.166 8.903 15.685 1.00 35.38 174 SER A N 1
ATOM 1417 C CA . SER A 1 174 ? 6.972 7.784 16.635 1.00 35.38 174 SER A CA 1
ATOM 1418 C C . SER A 1 174 ? 8.236 6.988 16.974 1.00 35.38 174 SER A C 1
ATOM 1420 O O . SER A 1 174 ? 8.168 5.824 17.357 1.00 35.38 174 SER A O 1
ATOM 1422 N N . CYS A 1 175 ? 9.404 7.636 16.954 1.00 31.72 175 CYS A N 1
ATOM 1423 C CA . CYS A 1 175 ? 10.588 7.069 17.591 1.00 31.72 175 CYS A CA 1
ATOM 1424 C C . CYS A 1 175 ? 10.530 7.262 19.121 1.00 31.72 175 CYS A C 1
ATOM 1426 O O . CYS A 1 175 ? 11.135 8.168 19.698 1.00 31.72 175 CYS A O 1
ATOM 1428 N N . THR A 1 176 ? 9.793 6.375 19.791 1.00 34.66 176 THR A N 1
ATOM 1429 C CA . THR A 1 176 ? 10.166 5.886 21.122 1.00 34.66 176 THR A CA 1
ATOM 1430 C C . THR A 1 176 ? 10.698 4.463 20.972 1.00 34.66 176 THR A C 1
ATOM 1432 O O . THR A 1 176 ? 9.910 3.529 20.872 1.00 34.66 176 THR A O 1
ATOM 1435 N N . PHE A 1 177 ? 12.034 4.376 21.050 1.00 32.19 177 PHE A N 1
ATOM 1436 C CA . PHE A 1 177 ? 12.938 3.212 21.105 1.00 32.19 177 PHE A CA 1
ATOM 1437 C C . PHE A 1 177 ? 13.361 2.508 19.810 1.00 32.19 177 PHE A C 1
ATOM 1439 O O . PHE A 1 177 ? 12.509 1.933 19.108 1.00 32.19 177 PHE A O 1
#

Foldseek 3Di:
DVVVVVLVVVVVVLVVLLVVLVVLLVVLVVVVVVVDDDPVSVVSVVVSVVSLVVSLVVLLVVLVVLVVLLVVLLVLLQVLLVVQVHHADSVRSVVVLVVVDLCSSVVPGPCPDPSNVVSSVSNVVSSVSNVVSVVSLVVSLVSLVVVLVSPPPPDPVVSNVSNVCSVCVVPDPDPPD

Solvent-accessible surface area (backbone atoms only — not comparable to full-atom values): 10234 Å² total; per-residue (Å²): 110,74,66,62,54,48,54,52,49,50,53,53,49,51,52,53,51,52,54,52,51,53,51,53,48,55,52,51,54,59,46,56,76,68,70,64,90,44,76,66,57,53,50,50,53,55,51,50,56,52,52,51,51,53,50,50,55,54,51,51,55,50,50,53,54,48,52,58,48,43,53,53,37,51,56,50,40,51,55,48,37,44,76,70,71,43,85,72,54,77,65,59,48,48,56,50,58,72,66,72,45,74,64,65,78,48,68,91,51,77,67,84,42,73,64,49,50,52,49,48,55,53,39,50,52,38,50,54,51,41,56,55,46,54,54,52,51,51,54,49,49,54,54,47,52,63,58,55,76,67,64,77,79,88,79,52,68,68,59,50,48,53,47,48,45,69,68,48,69,73,52,80,88,67,77,80,130